Protein AF-A0A7I9ZF08-F1 (afdb_monomer_lite)

Structure (mmCIF, N/CA/C/O backbone):
data_AF-A0A7I9ZF08-F1
#
_entry.id   AF-A0A7I9ZF08-F1
#
loop_
_atom_site.group_PDB
_atom_site.id
_atom_site.type_symbol
_atom_site.label_atom_id
_atom_site.label_alt_id
_atom_site.label_comp_id
_atom_site.label_asym_id
_atom_site.label_entity_id
_atom_site.label_seq_id
_atom_site.pdbx_PDB_ins_code
_atom_site.Cartn_x
_atom_site.Cartn_y
_atom_site.Cartn_z
_atom_site.occupancy
_atom_site.B_iso_or_equiv
_atom_site.auth_seq_id
_atom_site.auth_comp_id
_atom_site.auth_asym_id
_atom_site.auth_atom_id
_atom_site.pdbx_PDB_model_num
ATOM 1 N N . MET A 1 1 ? 34.327 4.505 -65.569 1.00 57.38 1 MET A N 1
ATOM 2 C CA . MET A 1 1 ? 35.024 4.042 -64.346 1.00 57.38 1 MET A CA 1
ATOM 3 C C . MET A 1 1 ? 36.369 3.466 -64.747 1.00 57.38 1 MET A C 1
ATOM 5 O O . MET A 1 1 ? 36.453 2.882 -65.819 1.00 57.38 1 MET A O 1
ATOM 9 N N . THR A 1 2 ? 37.413 3.658 -63.944 1.00 91.12 2 THR A N 1
ATOM 10 C CA . THR A 1 2 ? 38.734 3.070 -64.218 1.00 91.12 2 THR A CA 1
ATOM 11 C C . THR A 1 2 ? 38.785 1.615 -63.729 1.00 91.12 2 THR A C 1
ATOM 13 O O . THR A 1 2 ? 38.016 1.259 -62.834 1.00 91.12 2 THR A O 1
ATOM 16 N N . PRO A 1 3 ? 39.697 0.772 -64.250 1.00 83.38 3 PRO A N 1
ATOM 17 C CA . PRO A 1 3 ? 39.890 -0.596 -63.758 1.00 83.38 3 PRO A CA 1
ATOM 18 C C . PRO A 1 3 ? 40.160 -0.668 -62.246 1.00 83.38 3 PRO A C 1
ATOM 20 O O . PRO A 1 3 ? 39.583 -1.499 -61.554 1.00 83.38 3 PRO A O 1
ATOM 23 N N . ALA A 1 4 ? 40.952 0.265 -61.707 1.00 80.50 4 ALA A N 1
ATOM 24 C CA . ALA A 1 4 ? 41.168 0.393 -60.264 1.00 80.50 4 ALA A CA 1
ATOM 25 C C . ALA A 1 4 ? 39.879 0.774 -59.507 1.00 80.50 4 ALA A C 1
ATOM 27 O O . ALA A 1 4 ? 39.632 0.280 -58.411 1.00 80.50 4 ALA A O 1
ATOM 28 N N . GLY A 1 5 ? 39.023 1.607 -60.108 1.00 83.25 5 GLY A N 1
ATOM 29 C CA . GLY A 1 5 ? 37.729 1.981 -59.537 1.00 83.25 5 GLY A CA 1
ATOM 30 C C . GLY A 1 5 ? 36.733 0.821 -59.444 1.00 83.25 5 GLY A C 1
ATOM 31 O O . GLY A 1 5 ? 35.916 0.812 -58.530 1.00 83.25 5 GLY A O 1
ATOM 32 N N . LEU A 1 6 ? 36.811 -0.172 -60.338 1.00 88.44 6 LEU A N 1
ATOM 33 C CA . LEU A 1 6 ? 35.977 -1.381 -60.267 1.00 88.44 6 LEU A CA 1
ATOM 34 C C . LEU A 1 6 ? 36.373 -2.279 -59.089 1.00 88.44 6 LEU A C 1
ATOM 36 O O . LEU A 1 6 ? 35.504 -2.796 -58.396 1.00 88.44 6 LEU A O 1
ATOM 40 N N . VAL A 1 7 ? 37.675 -2.413 -58.827 1.00 89.69 7 VAL A N 1
ATOM 41 C CA . VAL A 1 7 ? 38.193 -3.196 -57.694 1.00 89.69 7 VAL A CA 1
ATOM 42 C C . VAL A 1 7 ? 37.804 -2.557 -56.358 1.00 89.69 7 VAL A C 1
ATOM 44 O O . VAL A 1 7 ? 37.330 -3.242 -55.456 1.00 89.69 7 VAL A O 1
ATOM 47 N N . VAL A 1 8 ? 37.933 -1.231 -56.243 1.00 90.50 8 VAL A N 1
ATOM 48 C CA . VAL A 1 8 ? 37.517 -0.497 -55.035 1.00 90.50 8 VAL A CA 1
ATOM 49 C C . VAL A 1 8 ? 36.003 -0.574 -54.821 1.00 90.50 8 VAL A C 1
ATOM 51 O O . VAL A 1 8 ? 35.563 -0.711 -53.682 1.00 90.50 8 VAL A O 1
ATOM 54 N N . ALA A 1 9 ? 35.204 -0.519 -55.892 1.00 87.50 9 ALA A N 1
ATOM 55 C CA . ALA A 1 9 ? 33.753 -0.668 -55.797 1.00 87.50 9 ALA A CA 1
ATOM 56 C C . ALA A 1 9 ? 33.349 -2.061 -55.284 1.00 87.50 9 ALA A C 1
ATOM 58 O O . ALA A 1 9 ? 32.515 -2.145 -54.389 1.00 87.50 9 ALA A O 1
ATOM 59 N N . ASP A 1 10 ? 33.983 -3.133 -55.770 1.00 90.75 10 ASP A N 1
ATOM 60 C CA . ASP A 1 10 ? 33.739 -4.500 -55.283 1.00 90.75 10 ASP A CA 1
ATOM 61 C C . ASP A 1 10 ? 34.103 -4.653 -53.795 1.00 90.75 10 ASP A C 1
ATOM 63 O O . ASP A 1 10 ? 33.344 -5.223 -53.010 1.00 90.75 10 ASP A O 1
ATOM 67 N N . TRP A 1 11 ? 35.225 -4.070 -53.360 1.00 94.00 11 TRP A N 1
ATOM 68 C CA . TRP A 1 11 ? 35.586 -4.053 -51.938 1.00 94.00 11 TRP A CA 1
ATOM 69 C C . TRP A 1 11 ? 34.592 -3.267 -51.082 1.00 94.00 11 TRP A C 1
ATOM 71 O O . TRP A 1 11 ? 34.247 -3.712 -49.986 1.00 94.00 11 TRP A O 1
ATOM 81 N N . ALA A 1 12 ? 34.110 -2.125 -51.575 1.00 89.94 12 ALA A N 1
ATOM 82 C CA . ALA A 1 12 ? 33.107 -1.327 -50.879 1.00 89.94 12 ALA A CA 1
ATOM 83 C C . ALA A 1 12 ? 31.778 -2.086 -50.742 1.00 89.94 12 ALA A C 1
ATOM 85 O O . ALA A 1 12 ? 31.187 -2.068 -49.664 1.00 89.94 12 ALA A O 1
ATOM 86 N N . THR A 1 13 ? 31.341 -2.800 -51.784 1.00 91.69 13 THR A N 1
ATOM 87 C CA . THR A 1 13 ? 30.141 -3.648 -51.732 1.00 91.69 13 THR A CA 1
ATOM 88 C C . THR A 1 13 ? 30.279 -4.733 -50.669 1.00 91.69 13 THR A C 1
ATOM 90 O O . THR A 1 13 ? 29.436 -4.819 -49.783 1.00 91.69 13 THR A O 1
ATOM 93 N N . ARG A 1 14 ? 31.389 -5.481 -50.666 1.00 94.19 14 ARG A N 1
ATOM 94 C CA . ARG A 1 14 ? 31.622 -6.536 -49.663 1.00 94.19 14 ARG A CA 1
ATOM 95 C C . ARG A 1 14 ? 31.661 -5.993 -48.235 1.00 94.19 14 ARG A C 1
ATOM 97 O O . ARG A 1 14 ? 31.166 -6.638 -47.317 1.00 94.19 14 ARG A O 1
ATOM 104 N N . LEU A 1 15 ? 32.242 -4.810 -48.033 1.00 94.44 15 LEU A N 1
ATOM 105 C CA . LEU A 1 15 ? 32.258 -4.158 -46.723 1.00 94.44 15 LEU A CA 1
ATOM 106 C C . LEU A 1 15 ? 30.844 -3.774 -46.262 1.00 94.44 15 LEU A C 1
ATOM 108 O O . LEU A 1 15 ? 30.515 -3.947 -45.089 1.00 94.44 15 LEU A O 1
ATOM 112 N N . LEU A 1 16 ? 30.016 -3.261 -47.175 1.00 91.12 16 LEU A N 1
ATOM 113 C CA . LEU A 1 16 ? 28.628 -2.903 -46.884 1.00 91.12 16 LEU A CA 1
ATOM 114 C C . LEU A 1 16 ? 27.772 -4.136 -46.578 1.00 91.12 16 LEU A C 1
ATOM 116 O O . LEU A 1 16 ? 26.969 -4.077 -45.649 1.00 91.12 16 LEU A O 1
ATOM 120 N N . ASP A 1 17 ? 27.982 -5.247 -47.283 1.00 93.31 17 ASP A N 1
ATOM 121 C CA . ASP A 1 17 ? 27.279 -6.509 -47.019 1.00 93.31 17 ASP A CA 1
ATOM 122 C C . ASP A 1 17 ? 27.578 -7.022 -45.602 1.00 93.31 17 ASP A C 1
ATOM 124 O O . ASP A 1 17 ? 26.665 -7.335 -44.837 1.00 93.31 17 ASP A O 1
ATOM 128 N N . VAL A 1 18 ? 28.855 -7.011 -45.203 1.00 93.25 18 VAL A N 1
ATOM 129 C CA . VAL A 1 18 ? 29.270 -7.394 -43.843 1.00 93.25 18 VAL A CA 1
ATOM 130 C C . 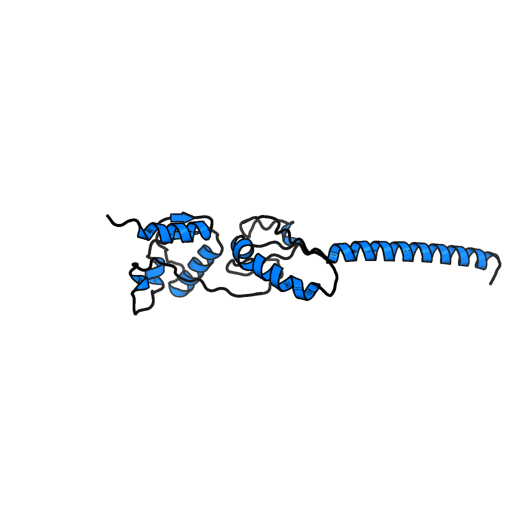VAL A 1 18 ? 28.682 -6.446 -42.791 1.00 93.25 18 VAL A C 1
ATOM 132 O O . VAL A 1 18 ? 28.238 -6.893 -41.732 1.00 93.25 18 VAL A O 1
ATOM 135 N N . ALA A 1 19 ? 28.638 -5.139 -43.063 1.00 86.94 19 ALA A N 1
ATOM 136 C CA . ALA A 1 19 ? 28.029 -4.173 -42.149 1.00 86.94 19 ALA A CA 1
ATOM 137 C C . ALA A 1 19 ? 26.523 -4.436 -41.955 1.00 86.94 19 ALA A C 1
ATOM 139 O O . ALA A 1 19 ? 26.039 -4.418 -40.822 1.00 86.94 19 ALA A O 1
ATOM 140 N N . GLN A 1 20 ? 25.799 -4.748 -43.034 1.00 87.00 20 GLN A N 1
ATOM 141 C CA . GLN A 1 20 ? 24.376 -5.092 -42.975 1.00 87.00 20 GLN A CA 1
ATOM 142 C C . GLN A 1 20 ? 24.120 -6.394 -42.207 1.00 87.00 20 GLN A C 1
ATOM 144 O O . GLN A 1 20 ? 23.158 -6.471 -41.439 1.00 87.00 20 GLN A O 1
ATOM 149 N N . GLU A 1 21 ? 24.980 -7.402 -42.368 1.00 91.12 21 GLU A N 1
ATOM 150 C CA . GLU A 1 21 ? 24.882 -8.661 -41.623 1.00 91.12 21 GLU A CA 1
ATOM 151 C C . GLU A 1 21 ? 25.071 -8.438 -40.113 1.00 91.12 21 GLU A C 1
ATOM 153 O O . GLU A 1 21 ? 24.291 -8.945 -39.299 1.00 91.12 21 GLU A O 1
ATOM 158 N N . ILE A 1 22 ? 26.047 -7.608 -39.729 1.00 88.25 22 ILE A N 1
ATOM 159 C CA . ILE A 1 22 ? 26.274 -7.225 -38.329 1.00 88.25 22 ILE A CA 1
ATOM 160 C C . ILE A 1 22 ? 25.068 -6.461 -37.771 1.00 88.25 22 ILE A C 1
ATOM 162 O O . ILE A 1 22 ? 24.602 -6.774 -36.672 1.00 88.25 22 ILE A O 1
ATOM 166 N N . ASP A 1 23 ? 24.526 -5.496 -38.515 1.00 81.75 23 ASP A N 1
ATOM 167 C CA . ASP A 1 23 ? 23.345 -4.735 -38.096 1.00 81.75 23 ASP A CA 1
ATOM 168 C C . ASP A 1 23 ? 22.113 -5.634 -37.924 1.00 81.75 23 ASP A C 1
ATOM 170 O O . ASP A 1 23 ? 21.367 -5.493 -36.946 1.00 81.75 23 ASP A O 1
ATOM 174 N N . ALA A 1 24 ? 21.918 -6.605 -38.820 1.00 79.38 24 ALA A N 1
ATOM 175 C CA . ALA A 1 24 ? 20.856 -7.599 -38.710 1.00 79.38 24 ALA A CA 1
ATOM 176 C C . ALA A 1 24 ? 21.045 -8.501 -37.477 1.00 79.38 24 ALA A C 1
ATOM 178 O O . ALA A 1 24 ? 20.094 -8.707 -36.712 1.00 79.38 24 ALA A O 1
ATOM 179 N N . GLY A 1 25 ? 22.270 -8.975 -37.229 1.00 77.56 25 GLY A N 1
ATOM 180 C CA . GLY A 1 25 ? 22.618 -9.769 -36.047 1.00 77.56 25 GLY A CA 1
ATOM 181 C C . GLY A 1 25 ? 22.388 -9.006 -34.738 1.00 77.56 25 GLY A C 1
ATOM 182 O O . GLY A 1 25 ? 21.723 -9.504 -33.823 1.00 77.56 25 GLY A O 1
ATOM 183 N N . LEU A 1 26 ? 22.839 -7.750 -34.668 1.00 81.44 26 LEU A N 1
ATOM 184 C CA . LEU A 1 26 ? 22.580 -6.855 -33.535 1.00 81.44 26 LEU A CA 1
ATOM 185 C C . LEU A 1 26 ? 21.084 -6.563 -33.371 1.00 81.44 26 LEU A C 1
ATOM 187 O O . LEU A 1 26 ? 20.585 -6.497 -32.244 1.00 81.44 26 LEU A O 1
ATOM 191 N N . GLY A 1 27 ? 20.352 -6.410 -34.474 1.00 69.44 27 GLY A N 1
ATOM 192 C CA . GLY A 1 27 ? 18.901 -6.249 -34.485 1.00 69.44 27 GLY A CA 1
ATOM 193 C C . GLY A 1 27 ? 18.169 -7.455 -33.892 1.00 69.44 27 GLY A C 1
ATOM 194 O O . GLY A 1 27 ? 17.243 -7.271 -33.096 1.00 69.44 27 GLY A O 1
ATOM 195 N N . SER A 1 28 ? 18.609 -8.673 -34.217 1.00 69.81 28 SER A N 1
ATOM 196 C CA . SER A 1 28 ? 18.061 -9.921 -33.671 1.00 69.81 28 S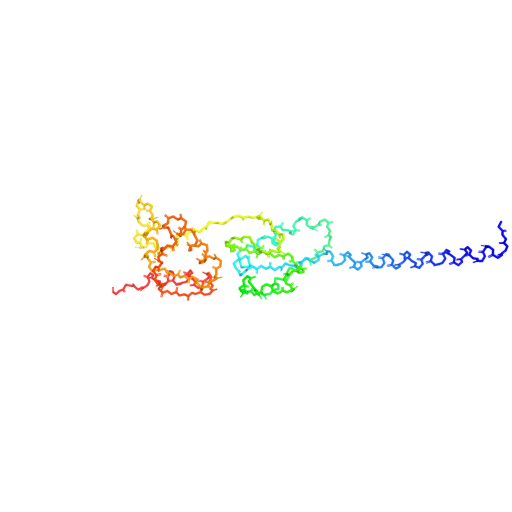ER A CA 1
ATOM 197 C C . SER A 1 28 ? 18.295 -10.035 -32.161 1.00 69.81 28 SER A C 1
ATOM 199 O O . SER A 1 28 ? 17.340 -10.201 -31.402 1.00 69.81 28 SER A O 1
ATOM 201 N N . LEU A 1 29 ? 19.531 -9.812 -31.698 1.00 69.56 29 LEU A N 1
ATOM 202 C CA . LEU A 1 29 ? 19.872 -9.829 -30.266 1.00 69.56 29 LEU A CA 1
ATOM 203 C C . LEU A 1 29 ? 19.097 -8.763 -29.468 1.00 69.56 29 LEU A C 1
ATOM 205 O O . LEU A 1 29 ? 18.689 -8.979 -28.324 1.00 69.56 29 LEU A O 1
ATOM 209 N N . ARG A 1 30 ? 18.842 -7.596 -30.077 1.00 65.56 30 ARG A N 1
ATOM 210 C CA . ARG A 1 30 ? 18.001 -6.544 -29.482 1.00 65.56 30 ARG A CA 1
ATOM 211 C C . ARG A 1 30 ? 16.525 -6.939 -29.409 1.00 65.56 30 ARG A C 1
ATOM 213 O O . ARG A 1 30 ? 15.864 -6.522 -28.459 1.00 65.56 30 ARG A O 1
ATOM 220 N N . LYS A 1 31 ? 15.989 -7.693 -30.379 1.00 59.47 31 LYS A N 1
ATOM 221 C CA . LYS A 1 31 ? 14.598 -8.192 -30.350 1.00 59.47 31 LYS A CA 1
ATOM 222 C C . LYS A 1 31 ? 14.392 -9.193 -29.213 1.00 59.47 31 LYS A C 1
ATOM 224 O O . LYS A 1 31 ? 13.463 -9.007 -28.433 1.00 59.47 31 LYS A O 1
ATOM 229 N N . GLU A 1 32 ? 15.317 -10.129 -29.036 1.00 57.38 32 GLU A N 1
ATOM 230 C CA . GLU A 1 32 ? 15.294 -11.117 -27.944 1.00 57.38 32 GLU A CA 1
ATOM 231 C C . GLU A 1 32 ? 15.371 -10.438 -26.555 1.00 57.38 32 GLU A C 1
ATOM 233 O O . GLU A 1 32 ? 14.676 -10.798 -25.604 1.00 57.38 32 GLU A O 1
ATOM 238 N N . GLY A 1 33 ? 16.119 -9.332 -26.444 1.00 54.00 33 GLY A N 1
ATOM 239 C CA . GLY A 1 33 ? 16.129 -8.486 -25.243 1.00 54.00 33 GLY A CA 1
ATOM 240 C C . GLY A 1 33 ? 14.825 -7.715 -24.969 1.00 54.00 33 GLY A C 1
ATOM 241 O O . GLY A 1 33 ? 14.563 -7.354 -23.818 1.00 54.00 33 GLY A O 1
ATOM 242 N N . ARG A 1 34 ? 13.992 -7.454 -25.988 1.00 53.56 34 ARG A N 1
ATOM 243 C CA . ARG A 1 34 ? 12.707 -6.728 -25.855 1.00 53.56 34 ARG A CA 1
ATOM 244 C C . ARG A 1 34 ? 11.559 -7.619 -25.380 1.00 53.56 34 ARG A C 1
ATOM 246 O O . ARG A 1 34 ? 10.535 -7.102 -24.923 1.00 53.56 34 ARG A O 1
ATOM 253 N N . GLU A 1 35 ? 11.727 -8.935 -25.432 1.00 57.12 35 GLU A N 1
ATOM 254 C CA . GLU A 1 35 ? 10.709 -9.884 -24.982 1.00 57.12 35 GLU A CA 1
ATOM 255 C C . GLU A 1 35 ? 10.617 -9.954 -23.455 1.00 57.12 35 GLU A C 1
ATOM 257 O O . GLU A 1 35 ? 9.515 -10.071 -22.907 1.00 57.12 35 GLU A O 1
ATOM 262 N N . ARG A 1 36 ? 11.733 -9.731 -22.747 1.00 62.84 36 ARG A N 1
ATOM 263 C CA . ARG A 1 36 ? 11.811 -9.839 -21.283 1.00 62.84 36 ARG A CA 1
ATOM 264 C C . ARG A 1 36 ? 11.981 -8.479 -20.610 1.00 62.84 36 ARG A C 1
ATOM 266 O O . ARG A 1 36 ? 13.078 -7.931 -20.518 1.00 62.84 36 ARG A O 1
ATOM 273 N N . ILE A 1 37 ? 10.892 -7.966 -20.042 1.00 69.44 37 ILE A N 1
ATOM 274 C CA . ILE A 1 37 ? 10.930 -6.791 -19.165 1.00 69.44 37 ILE A CA 1
ATOM 275 C C . ILE A 1 37 ? 11.188 -7.265 -17.735 1.00 69.44 37 ILE A C 1
ATOM 277 O O . ILE A 1 37 ? 10.438 -8.070 -17.191 1.00 69.44 37 ILE A O 1
ATOM 281 N N . ARG A 1 38 ? 12.249 -6.742 -17.117 1.00 72.25 38 ARG A N 1
ATOM 282 C CA . ARG A 1 38 ? 12.515 -6.919 -15.685 1.00 72.25 38 ARG A CA 1
ATOM 283 C C . ARG A 1 38 ? 12.039 -5.685 -14.941 1.00 72.25 38 ARG A C 1
ATOM 285 O O . ARG A 1 38 ? 12.534 -4.589 -15.207 1.00 72.25 38 ARG A O 1
ATOM 292 N N . VAL A 1 39 ? 11.123 -5.898 -14.010 1.00 77.44 39 VAL A N 1
ATOM 293 C CA . VAL A 1 39 ? 10.581 -4.870 -13.124 1.00 77.44 39 VAL A CA 1
ATOM 294 C C . VAL A 1 39 ? 10.977 -5.190 -11.693 1.00 77.44 39 VAL A C 1
ATOM 296 O O . VAL A 1 39 ? 11.218 -6.348 -11.352 1.00 77.44 39 VAL A O 1
ATOM 299 N N . SER A 1 40 ? 11.038 -4.168 -10.858 1.00 79.44 40 SER A N 1
ATOM 300 C CA . SER A 1 40 ? 11.174 -4.343 -9.416 1.00 79.44 40 SER A CA 1
ATOM 301 C C . SER A 1 40 ? 9.890 -3.872 -8.735 1.00 79.44 40 SER A C 1
ATOM 303 O O . SER A 1 40 ? 9.213 -2.981 -9.240 1.00 79.44 40 SER A O 1
ATOM 305 N N . ALA A 1 41 ? 9.509 -4.483 -7.620 1.00 78.19 41 ALA A N 1
ATOM 306 C CA . ALA A 1 41 ? 8.259 -4.159 -6.941 1.00 78.19 41 ALA A CA 1
ATOM 307 C C . ALA A 1 41 ? 8.422 -4.231 -5.419 1.00 78.19 41 ALA A C 1
ATOM 309 O O . ALA A 1 41 ? 9.236 -5.008 -4.911 1.00 78.19 41 ALA A O 1
ATOM 310 N N . SER A 1 42 ? 7.653 -3.417 -4.688 1.00 76.56 42 SER A N 1
ATOM 311 C CA . SER A 1 42 ? 7.489 -3.571 -3.239 1.00 76.56 42 SER A CA 1
ATOM 312 C C . SER A 1 42 ? 6.947 -4.972 -2.924 1.00 76.56 42 SER A C 1
ATOM 314 O O . SER A 1 42 ? 6.433 -5.673 -3.800 1.00 76.56 42 SER A O 1
ATOM 316 N N . GLN A 1 43 ? 7.046 -5.399 -1.665 1.00 75.38 43 GLN A N 1
ATOM 317 C CA . GLN A 1 43 ? 6.509 -6.696 -1.258 1.00 75.38 43 GLN A CA 1
ATOM 318 C C . GLN A 1 43 ? 5.000 -6.795 -1.525 1.00 75.38 43 GLN A C 1
ATOM 320 O O . GLN A 1 43 ? 4.556 -7.777 -2.110 1.00 75.38 43 GLN A O 1
ATOM 325 N N . THR A 1 44 ? 4.222 -5.774 -1.158 1.00 78.19 44 THR A N 1
ATOM 326 C CA . THR A 1 44 ? 2.767 -5.796 -1.345 1.00 78.19 44 THR A CA 1
ATOM 327 C C . THR A 1 44 ? 2.396 -5.809 -2.829 1.00 78.19 44 THR A C 1
ATOM 329 O O . THR A 1 44 ? 1.643 -6.695 -3.229 1.00 78.19 44 THR A O 1
ATOM 332 N N . VAL A 1 45 ? 3.007 -4.964 -3.674 1.00 81.88 45 VAL A N 1
ATOM 333 C CA . VAL A 1 45 ? 2.800 -5.035 -5.135 1.00 81.88 45 VAL A CA 1
ATOM 334 C C . VAL A 1 45 ? 3.175 -6.418 -5.674 1.00 81.88 45 VAL A C 1
ATOM 336 O O . VAL A 1 45 ? 2.427 -6.990 -6.467 1.00 81.88 45 VAL A O 1
ATOM 339 N N . SER A 1 46 ? 4.316 -6.972 -5.251 1.00 81.94 46 SER A N 1
ATOM 340 C CA . SER A 1 46 ? 4.797 -8.278 -5.725 1.00 81.94 46 SER A CA 1
ATOM 341 C C . SER A 1 46 ? 3.835 -9.411 -5.374 1.00 81.94 46 SER A C 1
ATOM 343 O O . SER A 1 46 ? 3.611 -10.297 -6.194 1.00 81.94 46 SER A O 1
ATOM 345 N N . GLU A 1 47 ? 3.275 -9.388 -4.166 1.00 81.00 47 GLU A N 1
ATOM 346 C CA . GLU A 1 47 ? 2.399 -10.446 -3.663 1.00 81.00 47 GLU A CA 1
ATOM 347 C C . GLU A 1 47 ? 0.943 -10.286 -4.122 1.00 81.00 47 GLU A C 1
ATOM 349 O O . GLU A 1 47 ? 0.275 -11.292 -4.351 1.00 81.00 47 GLU A O 1
ATOM 354 N N . GLN A 1 48 ? 0.436 -9.054 -4.238 1.00 81.56 48 GLN A N 1
ATOM 355 C CA . GLN A 1 48 ? -0.998 -8.794 -4.429 1.00 81.56 48 GLN A CA 1
ATOM 356 C C . GLN A 1 48 ? -1.363 -8.345 -5.851 1.00 81.56 48 GLN A C 1
ATOM 358 O O . GLN A 1 48 ? -2.429 -8.705 -6.339 1.00 81.56 48 GLN A O 1
ATOM 363 N N . LEU A 1 49 ? -0.501 -7.587 -6.539 1.00 85.00 49 LEU A N 1
ATOM 364 C CA . LEU A 1 49 ? -0.853 -6.950 -7.820 1.00 85.00 49 LEU A CA 1
ATOM 365 C C . LEU A 1 49 ? -0.134 -7.580 -9.014 1.00 85.00 49 LEU A C 1
ATOM 367 O O . LEU A 1 49 ? -0.746 -7.836 -10.054 1.00 85.00 49 LEU A O 1
ATOM 371 N N . MET A 1 50 ? 1.155 -7.887 -8.856 1.00 85.56 50 MET A N 1
ATOM 372 C CA . MET A 1 50 ? 2.004 -8.409 -9.927 1.00 85.56 50 MET A CA 1
ATOM 373 C C . MET A 1 50 ? 1.436 -9.676 -10.586 1.00 85.56 50 MET A C 1
ATOM 375 O O . MET A 1 50 ? 1.433 -9.726 -11.817 1.00 85.56 50 MET A O 1
ATOM 379 N N . PRO A 1 51 ? 0.899 -10.677 -9.852 1.00 84.19 51 PRO A N 1
ATOM 380 C CA . PRO A 1 51 ? 0.316 -11.858 -10.487 1.00 84.19 51 PRO A CA 1
ATOM 381 C C . PRO A 1 51 ? -0.820 -11.500 -11.453 1.00 84.19 51 PRO A C 1
ATOM 383 O O . PRO A 1 51 ? -0.844 -11.981 -12.586 1.00 84.19 51 PRO A O 1
ATOM 386 N N . HIS A 1 52 ? -1.720 -10.602 -11.043 1.00 84.19 52 HIS A N 1
ATOM 387 C CA . HIS A 1 52 ? -2.834 -10.154 -11.873 1.00 84.19 52 HIS A CA 1
ATOM 388 C C . HIS A 1 52 ? -2.351 -9.349 -13.083 1.00 84.19 52 HIS A C 1
ATOM 390 O O . HIS A 1 52 ? -2.761 -9.636 -14.207 1.00 84.19 52 HIS A O 1
ATOM 396 N N . TRP A 1 53 ? -1.430 -8.402 -12.893 1.00 85.75 53 TRP A N 1
ATOM 397 C CA . TRP A 1 53 ? -0.874 -7.610 -13.995 1.00 85.75 53 TRP A CA 1
ATOM 398 C C . TRP A 1 53 ? -0.139 -8.472 -15.023 1.00 85.75 53 TRP A C 1
ATOM 400 O O . TRP A 1 53 ? -0.334 -8.293 -16.227 1.00 85.75 53 TRP A O 1
ATOM 410 N N . LEU A 1 54 ? 0.658 -9.446 -14.574 1.00 80.62 54 LEU A N 1
ATOM 411 C CA . LEU A 1 54 ? 1.372 -10.366 -15.461 1.00 80.62 54 LEU A CA 1
ATOM 412 C C . LEU A 1 54 ? 0.406 -11.235 -16.274 1.00 80.62 54 LEU A C 1
ATOM 414 O O . LEU A 1 54 ? 0.653 -11.474 -17.457 1.00 80.62 54 LEU A O 1
ATOM 418 N N . LEU A 1 55 ? -0.701 -11.684 -15.675 1.00 78.56 55 LEU A N 1
ATOM 419 C CA . LEU A 1 55 ? -1.740 -12.433 -16.384 1.00 78.56 55 LEU A CA 1
ATOM 420 C C . LEU A 1 55 ? -2.473 -11.559 -17.409 1.00 78.56 55 LEU A C 1
ATOM 422 O O . LEU A 1 55 ? -2.634 -11.987 -18.553 1.00 78.56 55 LEU A O 1
ATOM 426 N N . SER A 1 56 ? -2.840 -10.330 -17.044 1.00 79.44 56 SER A N 1
ATOM 427 C CA . SER A 1 56 ? -3.516 -9.376 -17.935 1.00 79.44 56 SER A CA 1
ATOM 428 C C . SER A 1 56 ? -2.640 -8.901 -19.098 1.00 79.44 56 SER A C 1
ATOM 430 O O . SER A 1 56 ? -3.157 -8.561 -20.157 1.00 79.44 56 SER A O 1
ATOM 432 N N . CYS A 1 57 ? -1.312 -8.928 -18.953 1.00 70.94 57 CYS A N 1
ATOM 433 C CA . CYS A 1 57 ? -0.379 -8.588 -20.032 1.00 70.94 57 CYS A CA 1
ATOM 434 C C . CYS A 1 57 ? -0.173 -9.719 -21.059 1.00 70.94 57 CYS A C 1
ATOM 436 O O . CYS A 1 57 ? 0.346 -9.467 -22.150 1.00 70.94 57 CYS A O 1
ATOM 438 N N . ARG A 1 58 ? -0.555 -10.970 -20.752 1.00 64.38 58 ARG A N 1
ATOM 439 C CA . ARG A 1 58 ? -0.351 -12.119 -21.660 1.00 64.38 58 ARG A CA 1
ATOM 440 C C . ARG A 1 58 ? -1.145 -12.027 -22.975 1.00 64.38 58 ARG A C 1
ATOM 442 O O . ARG A 1 58 ? -0.548 -12.309 -24.012 1.00 64.38 58 ARG A O 1
ATOM 449 N N . PRO A 1 59 ? -2.438 -11.647 -23.001 1.00 54.56 59 PRO A N 1
ATOM 450 C CA . PRO A 1 59 ? -3.218 -11.564 -24.238 1.00 54.56 59 PRO A CA 1
ATOM 451 C C . PRO A 1 59 ? -2.694 -10.501 -25.211 1.00 54.56 59 PRO A C 1
ATOM 453 O O . PRO A 1 59 ? -2.586 -10.784 -26.399 1.00 54.56 59 PRO A O 1
ATOM 456 N N . MET A 1 60 ? -2.279 -9.329 -24.710 1.00 54.09 60 MET A N 1
ATOM 457 C CA . MET A 1 60 ? -1.711 -8.233 -25.519 1.00 54.09 60 MET A CA 1
ATOM 458 C C . MET A 1 60 ? -0.413 -8.611 -26.242 1.00 54.09 60 MET A C 1
ATOM 460 O O . MET A 1 60 ? -0.042 -7.969 -27.220 1.00 54.09 60 MET A O 1
ATOM 464 N N . ARG A 1 61 ? 0.282 -9.650 -25.771 1.00 52.50 61 ARG A N 1
ATOM 465 C CA . ARG A 1 61 ? 1.550 -10.113 -26.339 1.00 52.50 61 ARG A CA 1
ATOM 466 C C . ARG A 1 61 ? 1.415 -11.345 -27.228 1.00 52.50 61 ARG A C 1
ATOM 468 O O . ARG A 1 61 ? 2.363 -11.661 -27.921 1.00 52.50 61 ARG A O 1
ATOM 475 N N . ARG A 1 62 ? 0.251 -12.004 -27.309 1.00 47.81 62 ARG A N 1
ATOM 476 C CA . ARG A 1 62 ? 0.067 -13.194 -28.171 1.00 47.81 62 ARG A CA 1
ATOM 477 C C . ARG A 1 62 ? 0.125 -12.914 -29.684 1.00 47.81 62 ARG A C 1
ATOM 479 O O . ARG A 1 62 ? 0.164 -13.868 -30.448 1.00 47.81 62 ARG A O 1
ATOM 486 N N . GLY A 1 63 ? 0.179 -11.650 -30.114 1.00 47.34 63 GLY A N 1
ATOM 487 C CA . GLY A 1 63 ? 0.517 -11.271 -31.496 1.00 47.34 63 GLY A CA 1
ATOM 488 C C . GLY A 1 63 ? 2.025 -11.241 -31.799 1.00 47.34 63 GLY A C 1
ATOM 489 O O . GLY A 1 63 ? 2.410 -11.182 -32.961 1.00 47.34 63 GLY A O 1
ATOM 490 N N . ALA A 1 64 ? 2.878 -11.303 -30.774 1.00 47.22 64 ALA A N 1
ATOM 491 C CA . ALA A 1 64 ? 4.331 -11.394 -30.878 1.00 47.22 64 ALA A CA 1
ATOM 492 C C . ALA A 1 64 ? 4.743 -12.654 -30.114 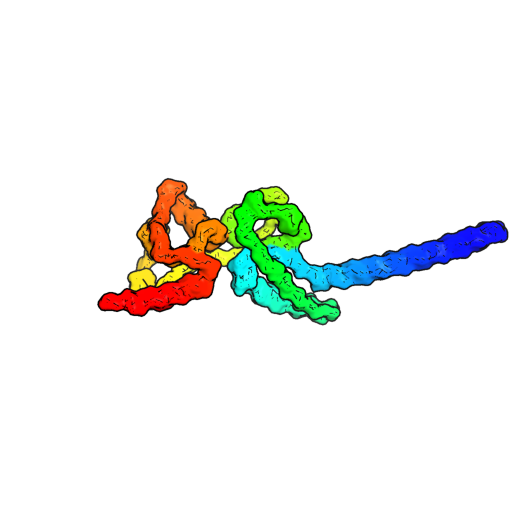1.00 47.22 64 ALA A C 1
ATOM 494 O O . ALA A 1 64 ? 4.767 -12.655 -28.888 1.00 47.22 64 ALA A O 1
ATOM 495 N N . GLY A 1 65 ? 4.901 -13.767 -30.829 1.00 43.84 65 GLY A N 1
ATOM 496 C CA . GLY A 1 65 ? 4.998 -15.093 -30.232 1.00 43.84 65 GLY A CA 1
ATOM 497 C C . GLY A 1 65 ? 6.162 -15.225 -29.262 1.00 43.84 65 GLY A C 1
ATOM 498 O O . GLY A 1 65 ? 7.240 -15.585 -29.698 1.00 43.84 65 GLY A O 1
ATOM 499 N N . ASP A 1 66 ? 5.937 -14.995 -27.965 1.00 43.22 66 ASP A N 1
ATOM 500 C CA . ASP A 1 66 ? 6.936 -15.357 -26.973 1.00 43.22 66 ASP A CA 1
ATOM 501 C C . ASP A 1 66 ? 6.410 -15.584 -25.543 1.00 43.22 66 ASP A C 1
ATOM 503 O O . ASP A 1 66 ? 5.469 -14.942 -25.052 1.00 43.22 66 ASP A O 1
ATOM 507 N N . ARG A 1 67 ? 7.015 -16.572 -24.874 1.00 42.41 67 ARG A N 1
ATOM 508 C CA . ARG A 1 67 ? 6.652 -17.068 -23.537 1.00 42.41 67 ARG A CA 1
ATOM 509 C C . ARG A 1 67 ? 7.350 -16.232 -22.464 1.00 42.41 67 ARG A C 1
ATOM 511 O O . ARG A 1 67 ? 8.454 -16.542 -22.032 1.00 42.41 67 ARG A O 1
ATOM 518 N N . ALA A 1 68 ? 6.667 -15.220 -21.936 1.00 44.97 68 ALA A N 1
ATOM 519 C CA . ALA A 1 68 ? 7.192 -14.462 -20.802 1.00 44.97 68 ALA A CA 1
ATOM 520 C C . ALA A 1 68 ? 7.158 -15.277 -19.489 1.00 44.97 68 ALA A C 1
ATOM 522 O O . ALA A 1 68 ? 6.112 -15.424 -18.846 1.00 44.97 68 ALA A O 1
ATOM 523 N N . ALA A 1 69 ? 8.330 -15.748 -19.058 1.00 41.34 69 ALA A N 1
ATOM 524 C CA . ALA A 1 69 ? 8.633 -15.981 -17.650 1.00 41.34 69 ALA A CA 1
ATOM 525 C C . ALA A 1 69 ? 8.943 -14.619 -17.006 1.00 41.34 69 ALA A C 1
ATOM 527 O O . ALA A 1 69 ? 10.045 -14.083 -17.148 1.00 41.34 69 ALA A O 1
ATOM 528 N N . GLY A 1 70 ? 7.941 -14.022 -16.358 1.00 40.84 70 GLY A N 1
ATOM 529 C CA . GLY A 1 70 ? 8.176 -12.927 -15.425 1.00 40.84 70 GLY A CA 1
ATOM 530 C C . GLY A 1 70 ? 8.883 -13.505 -14.208 1.00 40.84 70 GLY A C 1
ATOM 531 O O . GLY A 1 70 ? 8.278 -14.278 -13.475 1.00 40.84 70 GLY A O 1
ATOM 532 N N . ASP A 1 71 ? 10.158 -13.177 -14.039 1.00 40.62 71 ASP A N 1
ATOM 533 C CA . ASP A 1 71 ? 10.899 -13.445 -12.811 1.00 40.62 71 ASP A CA 1
ATOM 534 C C . ASP A 1 71 ? 10.821 -12.170 -11.961 1.00 40.62 71 ASP A C 1
ATOM 536 O O . ASP A 1 71 ? 11.520 -11.195 -12.275 1.00 40.62 71 ASP A O 1
ATOM 540 N N . PRO A 1 72 ? 9.898 -12.084 -10.982 1.00 49.34 72 PRO A N 1
ATOM 541 C CA . PRO A 1 72 ? 9.920 -11.000 -10.018 1.00 49.34 72 PRO A CA 1
ATOM 542 C C . PRO A 1 72 ? 11.187 -11.178 -9.179 1.00 49.34 72 PRO A C 1
ATOM 544 O O . PRO A 1 72 ? 11.189 -11.910 -8.192 1.00 49.34 72 PRO A O 1
ATOM 547 N N . ASP A 1 73 ? 12.278 -10.534 -9.603 1.00 40.47 73 ASP A N 1
ATOM 548 C CA . ASP A 1 73 ? 13.547 -10.531 -8.876 1.00 40.47 73 ASP A CA 1
ATOM 549 C C . ASP A 1 73 ? 13.248 -10.098 -7.428 1.00 40.47 73 ASP A C 1
ATOM 551 O O . ASP A 1 73 ? 12.766 -8.988 -7.168 1.00 40.47 73 ASP A O 1
ATOM 555 N N . ARG A 1 74 ? 13.422 -11.045 -6.501 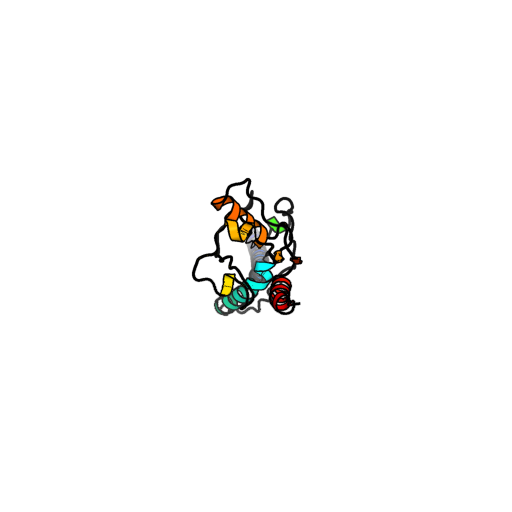1.00 40.41 74 ARG A N 1
ATOM 556 C CA . ARG A 1 74 ? 13.004 -10.948 -5.101 1.00 40.41 74 ARG A CA 1
ATOM 557 C C . ARG A 1 74 ? 13.688 -9.766 -4.411 1.00 40.41 74 ARG A C 1
ATOM 559 O O . ARG A 1 74 ? 14.907 -9.733 -4.303 1.00 40.41 74 ARG A O 1
ATOM 566 N N . HIS A 1 75 ? 12.852 -8.914 -3.818 1.00 44.69 75 HIS A N 1
ATOM 567 C CA . HIS A 1 75 ? 13.089 -8.047 -2.658 1.00 44.69 75 HIS A CA 1
ATOM 568 C C . HIS A 1 75 ? 14.280 -7.076 -2.666 1.00 44.69 75 HIS A C 1
ATOM 570 O O . HIS A 1 75 ? 15.447 -7.447 -2.727 1.00 44.69 75 HIS A O 1
ATOM 576 N N . GLN A 1 76 ? 13.972 -5.831 -2.294 1.00 38.44 76 GLN A N 1
ATOM 577 C CA . GLN A 1 76 ? 14.605 -5.213 -1.128 1.00 38.44 76 GLN A CA 1
ATOM 578 C C . GLN A 1 76 ? 13.720 -4.065 -0.629 1.00 38.44 76 GLN A C 1
ATOM 580 O O . GLN A 1 76 ? 13.614 -3.032 -1.285 1.00 38.44 76 GLN A O 1
ATOM 585 N N . GLN A 1 77 ? 13.113 -4.242 0.550 1.00 41.72 77 GLN A N 1
ATOM 586 C CA . GLN A 1 77 ? 12.713 -3.125 1.407 1.00 41.72 77 GLN A CA 1
ATOM 587 C C . GLN A 1 77 ? 14.004 -2.420 1.840 1.00 41.72 77 GLN A C 1
ATOM 589 O O . GLN A 1 77 ? 14.561 -2.675 2.904 1.00 41.72 77 GLN A O 1
ATOM 594 N N . ARG A 1 78 ? 14.578 -1.618 0.947 1.00 42.78 78 ARG A N 1
ATOM 595 C CA . ARG A 1 78 ? 15.606 -0.663 1.335 1.00 42.78 78 ARG A CA 1
ATOM 596 C C . ARG A 1 78 ? 14.866 0.612 1.725 1.00 42.78 78 ARG A C 1
ATOM 598 O O . ARG A 1 78 ? 13.963 1.013 0.987 1.00 42.78 78 ARG A O 1
ATOM 605 N N . PRO A 1 79 ? 15.251 1.251 2.840 1.00 43.19 79 PRO A N 1
ATOM 606 C CA . PRO A 1 79 ? 14.917 2.647 3.078 1.00 43.19 79 PRO A CA 1
ATOM 607 C C . PRO A 1 79 ? 15.122 3.443 1.780 1.00 43.19 79 PRO A C 1
ATOM 609 O O . PRO A 1 79 ? 16.047 3.151 1.017 1.00 43.19 79 PRO A O 1
ATOM 612 N N . ARG A 1 80 ? 14.219 4.376 1.474 1.00 48.91 80 ARG A N 1
ATOM 613 C CA . ARG A 1 80 ? 14.178 5.169 0.225 1.00 48.91 80 ARG A CA 1
ATOM 614 C C . ARG A 1 80 ? 15.526 5.820 -0.127 1.00 48.91 80 ARG A C 1
ATOM 616 O O . ARG A 1 80 ? 15.863 5.985 -1.293 1.00 48.91 80 ARG A O 1
ATOM 623 N N . ASP A 1 81 ? 16.304 6.129 0.895 1.00 44.12 81 ASP A N 1
ATOM 624 C CA . ASP A 1 81 ? 17.672 6.652 0.936 1.00 44.12 81 ASP A CA 1
ATOM 625 C C . ASP A 1 81 ? 18.764 5.636 0.533 1.00 44.12 81 ASP A C 1
ATOM 627 O O . ASP A 1 81 ? 19.894 6.014 0.235 1.00 44.12 81 ASP A O 1
ATOM 631 N N . ARG A 1 82 ? 18.428 4.346 0.448 1.00 43.97 82 ARG A N 1
ATOM 632 C CA . ARG A 1 82 ? 19.287 3.240 -0.008 1.00 43.97 82 ARG A CA 1
ATOM 633 C C . ARG A 1 82 ? 18.751 2.550 -1.266 1.00 43.97 82 ARG A C 1
ATOM 635 O O . ARG A 1 82 ? 19.118 1.400 -1.535 1.00 43.97 82 ARG A O 1
ATOM 642 N N . LEU A 1 83 ? 17.925 3.233 -2.061 1.00 52.28 83 LEU A N 1
ATOM 643 C CA . LEU A 1 83 ? 17.673 2.867 -3.459 1.00 52.28 83 LEU A CA 1
ATOM 644 C C . LEU A 1 83 ? 18.987 3.031 -4.245 1.00 52.28 83 LEU A C 1
ATOM 646 O O . LEU A 1 83 ? 19.248 4.051 -4.871 1.00 52.28 83 LEU A O 1
ATOM 650 N N . GLY A 1 84 ? 19.877 2.044 -4.133 1.00 49.72 84 GLY A N 1
ATOM 651 C CA . GLY A 1 84 ? 21.192 2.076 -4.766 1.00 49.72 84 GLY A CA 1
ATOM 652 C C . GLY A 1 84 ? 21.113 2.077 -6.296 1.00 49.72 84 GLY A C 1
ATOM 653 O O . GLY A 1 84 ? 20.078 1.771 -6.891 1.00 49.72 84 GLY A O 1
ATOM 654 N N . ALA A 1 85 ? 22.254 2.327 -6.942 1.00 51.41 85 ALA A N 1
ATOM 655 C CA . ALA A 1 85 ? 22.417 2.469 -8.396 1.00 51.41 85 ALA A CA 1
ATOM 656 C C . ALA A 1 85 ? 21.838 1.329 -9.269 1.00 51.41 85 ALA A C 1
ATOM 658 O O . ALA A 1 85 ? 21.693 1.489 -10.480 1.00 51.41 85 ALA A O 1
ATOM 659 N N . ARG A 1 86 ? 21.499 0.173 -8.682 1.00 48.22 86 ARG A N 1
ATOM 660 C CA . ARG A 1 86 ? 20.869 -0.964 -9.372 1.00 48.22 86 ARG A CA 1
ATOM 661 C C . ARG A 1 86 ? 19.364 -0.763 -9.619 1.00 48.22 86 ARG A C 1
ATOM 663 O O . ARG A 1 86 ? 18.889 -1.221 -10.655 1.00 48.22 86 ARG A O 1
ATOM 670 N N . TRP A 1 87 ? 18.641 -0.053 -8.741 1.00 48.91 87 TRP A N 1
ATOM 671 C CA . TRP A 1 87 ? 17.228 0.312 -8.963 1.00 48.91 87 TRP A CA 1
ATOM 672 C C . TRP A 1 87 ? 17.080 1.371 -10.061 1.00 48.91 87 TRP A C 1
ATOM 674 O O . TRP A 1 87 ? 16.164 1.287 -10.866 1.00 48.91 87 TRP A O 1
ATOM 684 N N . LEU A 1 88 ? 18.043 2.292 -10.184 1.00 53.66 88 LEU A N 1
ATOM 685 C CA . LEU A 1 88 ? 18.053 3.350 -11.209 1.00 53.66 88 LEU A CA 1
ATOM 686 C C . LEU A 1 88 ? 18.120 2.829 -12.658 1.00 53.66 88 LEU A C 1
ATOM 688 O O . LEU A 1 88 ? 17.990 3.602 -13.601 1.00 53.66 88 LEU A O 1
ATOM 692 N N . ARG A 1 89 ? 18.357 1.527 -12.858 1.00 59.09 89 ARG A N 1
ATOM 693 C CA . ARG A 1 89 ? 18.476 0.912 -14.188 1.00 59.09 89 ARG A CA 1
ATOM 694 C C . ARG A 1 89 ? 17.201 0.198 -14.648 1.00 59.09 89 ARG A C 1
ATOM 696 O O . ARG A 1 89 ? 17.219 -0.380 -15.735 1.00 59.09 89 ARG A O 1
ATOM 703 N N . ARG A 1 90 ? 16.131 0.163 -13.839 1.00 69.81 90 ARG A N 1
ATOM 704 C CA . ARG A 1 90 ? 14.882 -0.561 -14.151 1.00 69.81 90 ARG A CA 1
ATOM 705 C C . ARG A 1 90 ? 13.644 0.179 -13.635 1.00 69.81 90 ARG A C 1
ATOM 707 O O . ARG A 1 90 ? 13.735 0.849 -12.612 1.00 69.81 90 ARG A O 1
ATOM 714 N N . PRO A 1 91 ? 12.483 0.027 -14.294 1.00 75.50 91 PRO A N 1
ATOM 715 C CA . PRO A 1 91 ? 11.221 0.501 -13.739 1.00 75.50 91 PRO A CA 1
ATOM 716 C C . PRO A 1 91 ? 10.877 -0.255 -12.447 1.00 75.50 91 PRO A C 1
ATOM 718 O O . PRO A 1 91 ? 11.091 -1.469 -12.339 1.00 75.50 91 PRO A O 1
ATOM 721 N N . GLY A 1 92 ? 10.349 0.486 -11.474 1.00 80.75 92 GLY A N 1
ATOM 722 C CA . GLY A 1 92 ? 10.001 -0.003 -10.147 1.00 80.75 92 GLY A CA 1
ATOM 723 C C . GLY A 1 92 ? 8.580 0.386 -9.744 1.00 80.75 92 GLY A C 1
ATOM 724 O O . GLY A 1 92 ? 8.150 1.495 -10.046 1.00 80.75 92 GLY A O 1
ATOM 725 N N . PHE A 1 93 ? 7.878 -0.499 -9.038 1.00 82.81 93 PHE A N 1
ATOM 726 C CA . PHE A 1 93 ? 6.548 -0.250 -8.477 1.00 82.81 93 PHE A CA 1
ATOM 727 C C . PHE A 1 93 ? 6.614 -0.180 -6.951 1.00 82.81 93 PHE A C 1
ATOM 729 O O . PHE A 1 93 ? 7.144 -1.084 -6.302 1.00 82.81 93 PHE A O 1
ATOM 736 N N . VAL A 1 94 ? 6.078 0.891 -6.375 1.00 81.31 94 VAL A N 1
ATOM 737 C CA . VAL A 1 94 ? 6.065 1.145 -4.929 1.00 81.31 94 VAL A CA 1
ATOM 738 C C . VAL A 1 94 ? 4.729 1.771 -4.530 1.00 81.31 94 VAL A C 1
ATOM 740 O O . VAL A 1 94 ? 4.131 2.473 -5.336 1.00 81.31 94 VAL A O 1
ATOM 743 N N . GLU A 1 95 ? 4.288 1.546 -3.291 1.00 78.81 95 GLU A N 1
ATOM 744 C CA . GLU A 1 95 ? 3.029 2.098 -2.745 1.00 78.81 95 GLU A CA 1
ATOM 745 C C . GLU A 1 95 ? 3.269 3.120 -1.620 1.00 78.81 95 GLU A C 1
ATOM 747 O O . GLU A 1 95 ? 2.329 3.595 -0.991 1.00 78.81 95 GLU A O 1
ATOM 752 N N . ASN A 1 96 ? 4.534 3.431 -1.313 1.00 71.44 96 ASN A N 1
ATOM 753 C CA . ASN A 1 96 ? 4.872 4.300 -0.188 1.00 71.44 96 ASN A CA 1
ATOM 754 C C . ASN A 1 96 ? 4.381 5.737 -0.426 1.00 71.44 96 ASN A C 1
ATOM 756 O O . ASN A 1 96 ? 4.476 6.235 -1.553 1.00 71.44 96 ASN A O 1
ATOM 760 N N . PRO A 1 97 ? 3.965 6.448 0.635 1.00 64.44 97 PRO A N 1
ATOM 761 C CA . PRO A 1 97 ? 3.549 7.832 0.512 1.00 64.44 97 PRO A CA 1
ATOM 762 C C . PRO A 1 97 ? 4.716 8.727 0.055 1.00 64.44 97 PRO A C 1
ATOM 764 O O . PRO A 1 97 ? 5.816 8.740 0.621 1.00 64.44 97 PRO A O 1
ATOM 767 N N . GLY A 1 98 ? 4.448 9.508 -0.992 1.00 69.31 98 GLY A N 1
ATOM 768 C CA . GLY A 1 98 ? 5.334 10.537 -1.529 1.00 69.31 98 GLY A CA 1
ATOM 769 C C . GLY A 1 98 ? 6.254 10.094 -2.673 1.00 69.31 98 GLY A C 1
ATOM 770 O O . GLY A 1 98 ? 6.733 8.967 -2.752 1.00 69.31 98 GLY A O 1
ATOM 771 N N . THR A 1 99 ? 6.574 11.050 -3.542 1.00 67.62 99 THR A N 1
ATOM 772 C CA . THR A 1 99 ? 7.297 10.823 -4.800 1.00 67.62 99 THR A CA 1
ATOM 773 C C . THR A 1 99 ? 8.794 10.564 -4.609 1.00 67.62 99 THR A C 1
ATOM 775 O O . THR A 1 99 ? 9.473 11.439 -4.063 1.00 67.62 99 THR A O 1
ATOM 778 N N . PRO A 1 100 ? 9.365 9.434 -5.074 1.00 70.56 100 PRO A N 1
ATOM 779 C CA . PRO A 1 100 ? 10.806 9.183 -5.005 1.00 70.56 100 PRO A CA 1
ATOM 780 C C . PRO A 1 100 ? 11.621 10.370 -5.548 1.00 70.56 100 PRO A C 1
ATOM 782 O O . PRO A 1 100 ? 11.380 10.849 -6.651 1.00 70.56 100 PRO A O 1
ATOM 785 N N . LYS A 1 101 ? 12.574 10.885 -4.759 1.00 73.50 101 LYS A N 1
ATOM 786 C CA . LYS A 1 101 ? 13.396 12.032 -5.179 1.00 73.50 101 LYS A CA 1
ATOM 787 C C . LYS A 1 101 ? 14.430 11.563 -6.206 1.00 73.50 101 LYS A C 1
ATOM 789 O O . LYS A 1 101 ? 15.032 10.511 -6.018 1.00 73.50 101 LYS A O 1
ATOM 794 N N . GLY A 1 102 ? 14.655 12.353 -7.256 1.00 77.44 102 GLY A N 1
ATOM 795 C CA . GLY A 1 102 ? 15.654 12.047 -8.289 1.00 77.44 102 GLY A CA 1
ATOM 796 C C . GLY A 1 102 ? 15.238 10.965 -9.293 1.00 77.44 102 GLY A C 1
ATOM 797 O O . GLY A 1 102 ? 16.087 10.469 -10.028 1.00 77.44 102 GLY A O 1
ATOM 798 N N . LEU A 1 103 ? 13.953 10.599 -9.336 1.00 77.62 103 LEU A N 1
ATOM 799 C CA . LEU A 1 103 ? 13.392 9.616 -10.262 1.00 77.62 103 LEU A CA 1
ATOM 800 C C . LEU A 1 103 ? 12.141 10.174 -10.945 1.00 77.62 103 LEU A C 1
ATOM 802 O O . LEU A 1 103 ? 11.347 10.870 -10.318 1.00 77.62 103 LEU A O 1
ATOM 806 N N . GLY A 1 104 ? 11.950 9.833 -12.222 1.00 81.31 104 GLY A N 1
ATOM 807 C CA . GLY A 1 104 ? 10.664 10.023 -12.889 1.00 81.31 104 GLY A CA 1
ATOM 808 C C . GLY A 1 104 ? 9.631 9.053 -12.315 1.00 81.31 104 GLY A C 1
ATOM 809 O O . GLY A 1 104 ? 9.925 7.870 -12.141 1.00 81.31 104 GLY A O 1
ATOM 810 N N . SER A 1 105 ? 8.433 9.544 -12.015 1.00 84.12 105 SER A N 1
ATOM 811 C CA . SER A 1 105 ? 7.356 8.751 -11.418 1.00 84.12 105 SER A CA 1
ATOM 812 C C . SER A 1 105 ? 6.006 9.112 -12.024 1.00 84.12 105 SER A C 1
ATOM 814 O O . SER A 1 105 ? 5.746 10.289 -12.273 1.00 84.12 105 SER A O 1
ATOM 816 N N . CYS A 1 106 ? 5.123 8.130 -12.162 1.00 86.00 106 CYS A N 1
ATOM 817 C CA . CYS A 1 106 ? 3.706 8.336 -12.440 1.00 86.00 106 CYS A CA 1
ATOM 818 C C . CYS A 1 106 ? 2.860 7.416 -11.552 1.00 86.00 106 CYS A C 1
ATOM 820 O O . CYS A 1 106 ? 3.327 6.363 -11.115 1.00 86.00 106 CYS A O 1
ATOM 822 N N . VAL A 1 107 ? 1.619 7.824 -11.282 1.00 87.44 107 VAL A N 1
ATOM 823 C CA . VAL A 1 107 ? 0.630 6.978 -10.605 1.00 87.44 107 VAL A CA 1
ATOM 824 C C . VAL A 1 107 ? 0.047 6.015 -11.636 1.00 87.44 107 VAL A C 1
ATOM 826 O O . VAL A 1 107 ? -0.389 6.440 -12.703 1.00 87.44 107 VAL A O 1
ATOM 829 N N . VAL A 1 108 ? 0.071 4.717 -11.329 1.00 86.62 108 VAL A N 1
ATOM 830 C CA . VAL A 1 108 ? -0.451 3.647 -12.206 1.00 86.62 108 VAL A CA 1
ATOM 831 C C . VAL A 1 108 ? -1.709 2.980 -11.649 1.00 86.62 108 VAL A C 1
ATOM 833 O O . VAL A 1 108 ? -2.314 2.147 -12.317 1.00 86.62 108 VAL A O 1
ATOM 836 N N . GLY A 1 109 ? -2.087 3.330 -10.422 1.00 85.31 109 GLY A N 1
ATOM 837 C CA . GLY A 1 109 ? -3.237 2.803 -9.708 1.00 85.31 109 GLY A CA 1
ATOM 838 C C . GLY A 1 109 ? -3.291 3.371 -8.295 1.00 85.31 109 GLY A C 1
ATOM 839 O O . GLY A 1 109 ? -2.296 3.895 -7.791 1.00 85.31 109 GLY A O 1
ATOM 840 N N . GLU A 1 110 ? -4.458 3.248 -7.681 1.00 85.50 110 GLU A N 1
ATOM 841 C CA . GLU A 1 110 ? -4.730 3.629 -6.299 1.00 85.50 110 GLU A CA 1
ATOM 842 C C . GLU A 1 110 ? -5.304 2.410 -5.567 1.00 85.50 110 GLU A C 1
ATOM 844 O O . GLU A 1 110 ? -5.906 1.535 -6.195 1.00 85.50 110 GLU A O 1
ATOM 849 N N . ASP A 1 111 ? -5.082 2.341 -4.258 1.00 83.19 111 ASP A N 1
ATOM 850 C CA . ASP A 1 111 ? -5.624 1.302 -3.380 1.00 83.19 111 ASP A CA 1
ATOM 851 C C . ASP A 1 111 ? -6.184 1.955 -2.111 1.00 83.19 111 ASP A C 1
ATOM 853 O O . ASP A 1 111 ? -5.753 3.041 -1.709 1.00 83.19 111 ASP A O 1
ATOM 857 N N . GLU A 1 112 ? -7.142 1.288 -1.478 1.00 86.50 112 GLU A N 1
ATOM 858 C CA . GLU A 1 112 ? -7.824 1.770 -0.284 1.00 86.50 112 GLU A CA 1
ATOM 859 C C . GLU A 1 112 ? -7.339 1.016 0.958 1.00 86.50 112 GLU A C 1
ATOM 861 O O . GLU A 1 112 ? -7.401 -0.212 1.049 1.00 86.50 112 GLU A O 1
ATOM 866 N N . LEU A 1 113 ? -6.907 1.757 1.985 1.00 88.12 113 LEU A N 1
ATOM 867 C CA . LEU A 1 113 ? -6.664 1.158 3.295 1.00 88.12 113 LEU A CA 1
ATOM 868 C C . LEU A 1 113 ? -7.996 0.878 3.997 1.00 88.12 113 LEU A C 1
ATOM 870 O O . LEU A 1 113 ? -8.702 1.796 4.413 1.00 88.12 113 LEU A O 1
ATOM 874 N N . VAL A 1 114 ? -8.293 -0.404 4.205 1.00 89.88 114 VAL A N 1
ATOM 875 C CA . VAL A 1 114 ? -9.493 -0.855 4.919 1.00 89.88 114 VAL A CA 1
ATOM 876 C C . VAL A 1 114 ? -9.172 -1.388 6.313 1.00 89.88 114 VAL A C 1
ATOM 878 O O . VAL A 1 114 ? -8.130 -1.999 6.558 1.00 89.88 114 VAL A O 1
ATOM 881 N N . ILE A 1 115 ? -10.106 -1.192 7.245 1.00 90.75 115 ILE A N 1
ATOM 882 C CA . ILE A 1 115 ? -10.022 -1.753 8.595 1.00 90.75 115 ILE A CA 1
ATOM 883 C C . ILE A 1 115 ? -10.615 -3.163 8.576 1.00 90.75 115 ILE A C 1
ATOM 885 O O . ILE A 1 115 ? -11.786 -3.348 8.250 1.00 90.75 115 ILE A O 1
ATOM 889 N N . VAL A 1 116 ? -9.825 -4.153 8.988 1.00 91.25 116 VAL A N 1
ATOM 890 C CA . VAL A 1 116 ? -10.272 -5.546 9.112 1.00 91.25 116 VAL A CA 1
ATOM 891 C C . VAL A 1 116 ? -10.365 -5.920 10.585 1.00 91.25 116 VAL A C 1
ATOM 893 O O . VAL A 1 116 ? -9.401 -5.775 11.333 1.00 91.25 116 VAL A O 1
ATOM 896 N N . VAL A 1 117 ? -11.527 -6.422 11.000 1.00 91.06 117 VAL A N 1
ATOM 897 C CA . VAL A 1 117 ? -11.790 -6.858 12.377 1.00 91.06 117 VAL A CA 1
ATOM 898 C C . VAL A 1 117 ? -12.515 -8.205 12.403 1.00 91.06 117 VAL A C 1
ATOM 900 O O . VAL A 1 117 ? -13.198 -8.548 11.435 1.00 91.06 117 VAL A O 1
ATOM 903 N N . PRO A 1 118 ? -12.425 -8.968 13.508 1.00 88.75 118 PRO A N 1
ATOM 904 C CA . PRO A 1 118 ? -13.278 -10.132 13.720 1.00 88.75 118 PRO A CA 1
ATOM 905 C C . PRO A 1 118 ? -14.777 -9.763 13.705 1.00 88.75 118 PRO A C 1
ATOM 907 O O . PRO A 1 118 ? -15.130 -8.658 14.130 1.00 88.75 118 PRO A O 1
ATOM 910 N N . PRO A 1 119 ? -15.683 -10.675 13.298 1.00 87.12 119 PRO A N 1
ATOM 911 C CA . PRO A 1 119 ? -17.130 -10.408 13.239 1.00 87.12 119 PRO A CA 1
ATOM 912 C C . PRO A 1 119 ? -17.778 -10.008 14.576 1.00 87.12 119 PRO A C 1
ATOM 914 O O . PRO A 1 119 ? -18.846 -9.396 14.612 1.00 87.12 119 PRO A O 1
ATOM 917 N N . ASP A 1 120 ? -17.168 -10.383 15.697 1.00 85.38 120 ASP A N 1
ATOM 918 C CA . ASP A 1 120 ? -17.620 -10.064 17.050 1.00 85.38 120 ASP A CA 1
ATOM 919 C C . ASP A 1 120 ? -16.993 -8.785 17.626 1.00 85.38 120 ASP A C 1
ATOM 921 O O . ASP A 1 120 ? -17.368 -8.361 18.720 1.00 85.38 120 ASP A O 1
ATOM 925 N N . HIS A 1 121 ? -16.098 -8.125 16.887 1.00 87.56 121 HIS A N 1
ATOM 926 C CA . HIS A 1 121 ? -15.490 -6.871 17.312 1.00 87.56 121 HIS A CA 1
ATOM 927 C C . HIS A 1 121 ? -16.511 -5.723 17.348 1.00 87.56 121 HIS A C 1
ATOM 929 O O . HIS A 1 121 ? -17.392 -5.615 16.492 1.00 87.56 121 HIS A O 1
ATOM 935 N N . LYS A 1 122 ? -16.342 -4.786 18.290 1.00 87.00 122 LYS A N 1
ATOM 936 C CA . LYS A 1 122 ? -17.221 -3.609 18.452 1.00 87.00 122 LYS A CA 1
ATOM 937 C C . LYS A 1 122 ? -17.398 -2.782 17.170 1.00 87.00 122 LYS A C 1
ATOM 939 O O . LYS A 1 122 ? -18.445 -2.175 16.973 1.00 87.00 122 LYS A O 1
ATOM 944 N N . TRP A 1 123 ? -16.388 -2.757 16.300 1.00 90.25 123 TRP A N 1
ATOM 945 C CA . TRP A 1 123 ? -16.437 -2.031 15.026 1.00 90.25 123 TRP A CA 1
ATOM 946 C C . TRP A 1 123 ? -17.217 -2.767 13.936 1.00 90.25 123 TRP A C 1
ATOM 948 O O . TRP A 1 123 ? -17.754 -2.107 13.059 1.00 90.25 123 TRP A O 1
ATOM 958 N N . ALA A 1 124 ? -17.355 -4.095 14.017 1.00 88.62 124 ALA A N 1
ATOM 959 C CA . ALA A 1 124 ? -18.154 -4.864 13.062 1.00 88.62 124 ALA A CA 1
ATOM 960 C C . ALA A 1 124 ? -19.665 -4.637 13.245 1.00 88.62 124 ALA A C 1
ATOM 962 O O . ALA A 1 124 ? -20.437 -4.782 12.305 1.00 88.62 124 ALA A O 1
ATOM 963 N N . ARG A 1 125 ? -20.095 -4.282 14.463 1.00 82.12 125 ARG A N 1
ATOM 964 C CA . ARG A 1 125 ? -21.515 -4.133 14.837 1.00 82.12 125 ARG A CA 1
ATOM 965 C C . ARG A 1 125 ? -21.990 -2.682 14.898 1.00 82.12 125 ARG A C 1
ATOM 967 O O . ARG A 1 125 ? -23.100 -2.417 15.357 1.00 82.12 125 ARG A O 1
ATOM 974 N N . ARG A 1 126 ? -21.137 -1.725 14.535 1.00 75.25 126 ARG A N 1
ATOM 975 C CA . ARG A 1 126 ? -21.402 -0.304 14.768 1.00 75.25 126 ARG A CA 1
ATOM 976 C C . ARG A 1 126 ? -22.212 0.308 13.628 1.00 75.25 126 ARG A C 1
ATOM 978 O O . ARG A 1 126 ? -21.922 0.071 12.466 1.00 75.25 126 ARG A O 1
ATOM 985 N N . SER A 1 127 ? -23.163 1.174 13.976 1.00 68.06 127 SER A N 1
ATOM 986 C CA . SER A 1 127 ? -23.903 2.024 13.029 1.00 68.06 127 SER A CA 1
ATOM 987 C C . SER A 1 127 ? -23.209 3.360 12.726 1.00 68.06 127 SER A C 1
ATOM 989 O O . SER A 1 127 ? -23.644 4.097 11.848 1.00 68.06 127 SER A O 1
ATOM 991 N N . ARG A 1 128 ? -22.142 3.699 13.465 1.00 80.75 128 ARG A N 1
ATOM 992 C CA . ARG A 1 128 ? -21.362 4.938 13.312 1.00 80.75 128 ARG A CA 1
ATOM 993 C C . ARG A 1 128 ? -19.948 4.643 12.822 1.00 80.75 128 ARG A C 1
ATOM 995 O O . ARG A 1 128 ? -19.346 3.658 13.248 1.00 80.75 128 ARG A O 1
ATOM 1002 N N . ILE A 1 129 ? -19.429 5.547 11.990 1.00 86.88 129 ILE A N 1
ATOM 1003 C CA . ILE A 1 129 ? -18.075 5.509 11.421 1.00 86.88 129 ILE A CA 1
ATOM 1004 C C . ILE A 1 129 ? -17.019 5.528 12.539 1.00 86.88 129 ILE A C 1
ATOM 1006 O O . ILE A 1 129 ? -17.159 6.254 13.527 1.00 86.88 129 ILE A O 1
ATOM 1010 N N . VAL A 1 130 ? -15.956 4.732 12.379 1.00 91.69 130 VAL A N 1
ATOM 1011 C CA . VAL A 1 130 ? -14.782 4.754 13.265 1.00 91.69 130 VAL A CA 1
ATOM 1012 C C . VAL A 1 130 ? -14.020 6.057 13.034 1.00 91.69 130 VAL A C 1
ATOM 1014 O O . VAL A 1 130 ? -13.581 6.340 11.923 1.00 91.69 130 VAL A O 1
ATOM 1017 N N . THR A 1 131 ? -13.869 6.867 14.080 1.00 93.56 131 THR A N 1
ATOM 1018 C CA . THR A 1 131 ? -13.156 8.148 13.962 1.00 93.56 131 THR A CA 1
ATOM 1019 C C . THR A 1 131 ? -11.648 7.929 13.839 1.00 93.56 131 THR A C 1
ATOM 1021 O O . THR A 1 131 ? -11.113 6.972 14.400 1.00 93.56 131 THR A O 1
ATOM 1024 N N . ALA A 1 132 ? -10.937 8.858 13.188 1.00 94.75 132 ALA A N 1
ATOM 1025 C CA . ALA A 1 132 ? -9.475 8.811 13.101 1.00 94.75 132 ALA A CA 1
ATOM 1026 C C . ALA A 1 132 ? -8.819 8.730 14.491 1.00 94.75 132 ALA A C 1
ATOM 1028 O O . ALA A 1 132 ? -7.874 7.971 14.686 1.00 94.75 132 ALA A O 1
ATOM 1029 N N . ARG A 1 133 ? -9.354 9.458 15.484 1.00 95.31 133 ARG A N 1
ATOM 1030 C CA . ARG A 1 133 ? -8.855 9.414 16.867 1.00 95.31 133 ARG A CA 1
ATOM 1031 C C . ARG A 1 133 ? -9.070 8.043 17.504 1.00 95.31 133 ARG A C 1
ATOM 1033 O O . ARG A 1 133 ? -8.168 7.542 18.163 1.00 95.31 133 ARG A O 1
ATOM 1040 N N . GLU A 1 134 ? -10.238 7.431 17.306 1.00 94.00 134 GLU A N 1
ATOM 1041 C CA . GLU A 1 134 ? -10.496 6.081 17.815 1.00 94.00 134 GLU A CA 1
ATOM 1042 C C . GLU A 1 134 ? -9.557 5.056 17.165 1.00 94.00 134 GLU A C 1
ATOM 1044 O O . GLU A 1 134 ? -9.002 4.214 17.870 1.00 94.00 134 GLU A O 1
ATOM 1049 N N . LEU A 1 135 ? -9.337 5.152 15.851 1.00 94.62 135 LEU A N 1
ATOM 1050 C CA . LEU A 1 135 ? -8.403 4.287 15.133 1.00 94.62 135 LEU A CA 1
ATOM 1051 C C . LEU A 1 135 ? -6.966 4.461 15.641 1.00 94.62 135 LEU A C 1
ATOM 1053 O O . LEU A 1 135 ? -6.316 3.472 15.963 1.00 94.62 135 LEU A O 1
ATOM 1057 N N . ALA A 1 136 ? -6.497 5.706 15.769 1.00 95.38 136 ALA A N 1
ATOM 1058 C CA . ALA A 1 136 ? -5.151 6.021 16.246 1.00 95.38 136 ALA A CA 1
ATOM 1059 C C . ALA A 1 136 ? -4.884 5.493 17.661 1.00 95.38 136 ALA A C 1
ATOM 1061 O O . ALA A 1 136 ? -3.782 5.035 17.942 1.00 95.38 136 ALA A O 1
ATOM 1062 N N . GLN A 1 137 ? -5.884 5.539 18.544 1.00 95.19 137 GLN A N 1
ATOM 1063 C CA . GLN A 1 137 ? -5.753 5.106 19.939 1.00 95.19 137 GLN A CA 1
ATOM 1064 C C . GLN A 1 137 ? -6.069 3.620 20.159 1.00 95.19 137 GLN A C 1
ATOM 1066 O O . GLN A 1 137 ? -5.979 3.134 21.284 1.00 95.19 137 GLN A O 1
ATOM 1071 N N . THR A 1 138 ? -6.446 2.880 19.114 1.00 93.69 138 THR A N 1
ATOM 1072 C CA . THR A 1 138 ? -6.702 1.442 19.229 1.00 93.69 138 THR A CA 1
ATOM 1073 C C . THR A 1 138 ? -5.419 0.664 18.946 1.00 93.69 138 THR A C 1
ATOM 1075 O O . THR A 1 138 ? -4.846 0.839 17.874 1.00 93.69 138 THR A O 1
ATOM 1078 N N . PRO A 1 139 ? -4.971 -0.227 19.848 1.00 92.62 139 PRO A N 1
ATOM 1079 C CA . PRO A 1 139 ? -3.851 -1.122 19.574 1.00 92.62 139 PRO A CA 1
ATOM 1080 C C . PRO A 1 139 ? -4.165 -2.045 18.384 1.00 92.62 139 PRO A C 1
ATOM 1082 O O . PRO A 1 139 ? -5.027 -2.920 18.474 1.00 92.62 139 PRO A O 1
ATOM 1085 N N . LEU A 1 140 ? -3.485 -1.842 17.254 1.00 92.94 140 LEU A N 1
ATOM 1086 C CA . LEU A 1 140 ? -3.699 -2.617 16.026 1.00 92.94 140 LEU A CA 1
ATOM 1087 C C . LEU A 1 140 ? -2.715 -3.787 15.917 1.00 92.94 140 LEU A C 1
ATOM 1089 O O . LEU A 1 140 ? -1.616 -3.755 16.474 1.00 92.94 140 LEU A O 1
ATOM 1093 N N . VAL A 1 141 ? -3.091 -4.807 15.142 1.00 93.38 141 VAL A N 1
ATOM 1094 C CA . VAL A 1 141 ? -2.101 -5.677 14.498 1.00 93.38 141 VAL A CA 1
ATOM 1095 C C . VAL A 1 141 ? -1.514 -4.875 13.344 1.00 93.38 141 VAL A C 1
ATOM 1097 O O . VAL A 1 141 ? -2.235 -4.510 12.415 1.00 93.38 141 VAL A O 1
ATOM 1100 N N . SER A 1 142 ? -0.223 -4.583 13.416 1.00 90.56 142 SER A N 1
ATOM 1101 C CA . SER A 1 142 ? 0.449 -3.658 12.508 1.00 90.56 142 SER A CA 1
ATOM 1102 C C . SER A 1 142 ? 1.510 -4.362 11.679 1.00 90.56 142 SER A C 1
ATOM 1104 O O . SER A 1 142 ? 2.029 -5.419 12.037 1.00 90.56 142 SER A O 1
ATOM 1106 N N . ARG A 1 143 ? 1.859 -3.740 10.555 1.00 88.19 143 ARG A N 1
ATOM 1107 C CA . ARG A 1 143 ? 3.063 -4.095 9.812 1.00 88.19 143 ARG A CA 1
ATOM 1108 C C . ARG A 1 143 ? 4.320 -3.605 10.533 1.00 88.19 143 ARG A C 1
ATOM 1110 O O . ARG A 1 143 ? 4.266 -2.711 11.382 1.00 88.19 143 ARG A O 1
ATOM 1117 N N . GLU A 1 144 ? 5.458 -4.165 10.161 1.00 82.56 144 GLU A N 1
ATOM 1118 C CA . GLU A 1 144 ? 6.780 -3.665 10.515 1.00 82.56 144 GLU A CA 1
ATOM 1119 C C . GLU A 1 144 ? 6.942 -2.171 10.180 1.00 82.56 144 GLU A C 1
ATOM 1121 O O . GLU A 1 144 ? 6.284 -1.623 9.283 1.00 82.56 144 GLU A O 1
ATOM 1126 N N . LEU A 1 145 ? 7.810 -1.499 10.936 1.00 75.69 145 LEU A N 1
ATOM 1127 C CA . LEU A 1 145 ? 8.153 -0.096 10.716 1.00 75.69 145 LEU A CA 1
ATOM 1128 C C . LEU A 1 145 ? 8.695 0.109 9.289 1.00 75.69 145 LEU A C 1
ATOM 1130 O O . LEU A 1 145 ? 9.464 -0.719 8.804 1.00 75.69 145 LEU A O 1
ATOM 1134 N N . HIS A 1 146 ? 8.325 1.220 8.642 1.00 73.31 146 HIS A N 1
ATOM 1135 C CA . HIS A 1 146 ? 8.679 1.554 7.251 1.00 73.31 146 HIS A CA 1
ATOM 1136 C C . HIS A 1 146 ? 8.057 0.655 6.17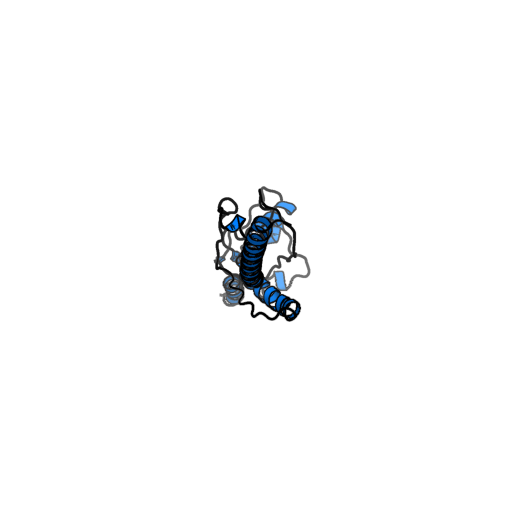2 1.00 73.31 146 HIS A C 1
ATOM 1138 O O . HIS A 1 146 ? 8.482 0.662 5.012 1.00 73.31 146 HIS A O 1
ATOM 1144 N N . SER A 1 147 ? 7.051 -0.143 6.526 1.00 79.56 147 SER A N 1
ATOM 1145 C CA . SER A 1 147 ? 6.183 -0.737 5.514 1.00 79.56 147 SER A CA 1
ATOM 1146 C C . SER A 1 147 ? 5.283 0.344 4.913 1.00 79.56 147 SER A C 1
ATOM 1148 O O . SER A 1 147 ? 4.732 1.175 5.635 1.00 79.56 147 SER A O 1
ATOM 1150 N N . GLY A 1 148 ? 5.072 0.296 3.594 1.00 79.62 148 GLY A N 1
ATOM 1151 C CA . GLY A 1 148 ? 4.242 1.287 2.901 1.00 79.62 148 GLY A CA 1
ATOM 1152 C C . GLY A 1 148 ? 2.847 1.433 3.498 1.00 79.62 148 GLY A C 1
ATOM 1153 O O . GLY A 1 148 ? 2.363 2.542 3.650 1.00 79.62 148 GLY A O 1
ATOM 1154 N N . ILE A 1 149 ? 2.238 0.331 3.944 1.00 83.94 149 ILE A N 1
ATOM 1155 C CA . ILE A 1 149 ? 0.917 0.345 4.587 1.00 83.94 149 ILE A CA 1
ATOM 1156 C C . ILE A 1 149 ? 0.958 1.070 5.941 1.00 83.94 149 ILE A C 1
ATOM 1158 O O . ILE A 1 149 ? 0.076 1.882 6.219 1.00 83.94 149 ILE A O 1
ATOM 1162 N N . ARG A 1 150 ? 1.963 0.802 6.792 1.00 87.12 150 ARG A N 1
ATOM 1163 C CA . ARG A 1 150 ? 2.082 1.474 8.099 1.00 87.12 150 ARG A CA 1
ATOM 1164 C C . ARG A 1 150 ? 2.373 2.958 7.928 1.00 87.12 150 ARG A C 1
ATOM 1166 O O . ARG A 1 150 ? 1.761 3.769 8.619 1.00 87.12 150 ARG A O 1
ATOM 1173 N N . ASP A 1 151 ? 3.253 3.300 6.995 1.00 86.69 151 ASP A N 1
ATOM 1174 C CA . ASP A 1 151 ? 3.608 4.687 6.704 1.00 86.69 151 ASP A CA 1
ATOM 1175 C C . ASP A 1 151 ? 2.414 5.450 6.110 1.00 86.69 151 ASP A C 1
ATOM 1177 O O . ASP A 1 151 ? 2.147 6.578 6.524 1.00 86.69 151 ASP A O 1
ATOM 1181 N N . SER A 1 152 ? 1.642 4.826 5.210 1.00 88.62 152 SER A N 1
ATOM 1182 C CA . SER A 1 152 ? 0.405 5.398 4.658 1.00 88.62 152 SER A CA 1
ATOM 1183 C C . SER A 1 152 ? -0.660 5.620 5.732 1.00 88.62 152 SER A C 1
ATOM 1185 O O . SER A 1 152 ? -1.262 6.693 5.773 1.00 88.62 152 SER A O 1
ATOM 1187 N N . LEU A 1 153 ? -0.865 4.660 6.643 1.00 91.62 153 LEU A N 1
ATOM 1188 C CA . LEU A 1 153 ? -1.782 4.837 7.774 1.00 91.62 153 LEU A CA 1
ATOM 1189 C C . LEU A 1 153 ? -1.339 5.997 8.675 1.00 91.62 153 LEU A C 1
ATOM 1191 O O . LEU A 1 153 ? -2.160 6.835 9.049 1.00 91.62 153 LEU A O 1
ATOM 1195 N N . ALA A 1 154 ? -0.051 6.059 9.017 1.00 91.44 154 ALA A N 1
ATOM 1196 C CA . ALA A 1 154 ? 0.493 7.125 9.852 1.00 91.44 154 ALA A CA 1
ATOM 1197 C C . ALA A 1 154 ? 0.326 8.501 9.188 1.00 91.44 154 ALA A C 1
ATOM 1199 O O . ALA A 1 154 ? -0.125 9.442 9.842 1.00 91.44 154 ALA A O 1
ATOM 1200 N N . ALA A 1 155 ? 0.627 8.610 7.890 1.00 91.12 155 ALA A N 1
ATOM 1201 C CA . ALA A 1 155 ? 0.453 9.839 7.120 1.00 91.12 155 ALA A CA 1
ATOM 1202 C C . ALA A 1 155 ? -1.019 10.286 7.082 1.00 91.12 155 ALA A C 1
ATOM 1204 O O . ALA A 1 155 ? -1.312 11.446 7.374 1.00 91.12 155 ALA A O 1
ATOM 1205 N N . ALA A 1 156 ? -1.948 9.363 6.811 1.00 92.56 156 ALA A N 1
ATOM 1206 C CA . ALA A 1 156 ? -3.380 9.657 6.794 1.00 92.56 156 ALA A CA 1
ATOM 1207 C C . ALA A 1 156 ? -3.893 10.125 8.168 1.00 92.56 156 ALA A C 1
ATOM 1209 O O . ALA A 1 156 ? -4.668 11.078 8.257 1.00 92.56 156 ALA A O 1
ATOM 1210 N N . LEU A 1 157 ? -3.438 9.500 9.259 1.00 95.12 157 LEU A N 1
ATOM 1211 C CA . LEU A 1 157 ? -3.824 9.911 10.610 1.00 95.12 157 LEU A CA 1
ATOM 1212 C C . LEU A 1 157 ? -3.266 11.291 10.977 1.00 95.12 157 LEU A C 1
ATOM 1214 O O . LEU A 1 157 ? -4.003 12.085 11.561 1.00 95.12 157 LEU A O 1
ATOM 1218 N N . ARG A 1 158 ? -2.013 11.608 10.621 1.00 95.25 158 ARG A N 1
ATOM 1219 C CA . ARG A 1 158 ? -1.433 12.945 10.863 1.00 95.25 158 ARG A CA 1
ATOM 1220 C C . ARG A 1 158 ? -2.132 14.034 10.060 1.00 95.25 158 ARG A C 1
ATOM 1222 O O . ARG A 1 158 ? -2.391 15.103 10.601 1.00 95.25 158 ARG A O 1
ATOM 1229 N N . GLN A 1 159 ? -2.530 13.744 8.822 1.00 94.62 159 GLN A N 1
ATOM 1230 C CA . GLN A 1 159 ? -3.290 14.689 8.002 1.00 94.62 159 GLN A CA 1
ATOM 1231 C C . GLN A 1 159 ? -4.617 15.105 8.662 1.00 94.62 159 GLN A C 1
ATOM 1233 O O . GLN A 1 159 ? -5.053 16.243 8.505 1.00 94.62 159 GLN A O 1
ATOM 1238 N N . VAL A 1 160 ? -5.257 14.199 9.410 1.00 96.19 160 VAL A N 1
ATOM 1239 C CA . VAL A 1 160 ? -6.552 14.452 10.063 1.00 96.19 160 VAL A CA 1
ATOM 1240 C C . VAL A 1 160 ? -6.403 14.958 11.502 1.00 96.19 160 VAL A C 1
ATOM 1242 O O . VAL A 1 160 ? -7.216 15.759 11.959 1.00 96.19 160 VAL A O 1
ATOM 1245 N N . LEU A 1 161 ? -5.406 14.470 12.244 1.00 96.88 161 LEU A N 1
ATOM 1246 C CA . LEU A 1 161 ? -5.271 14.691 13.691 1.00 96.88 161 LEU A CA 1
ATOM 1247 C C . LEU A 1 161 ? -4.118 15.629 14.081 1.00 96.88 161 LEU A C 1
ATOM 1249 O 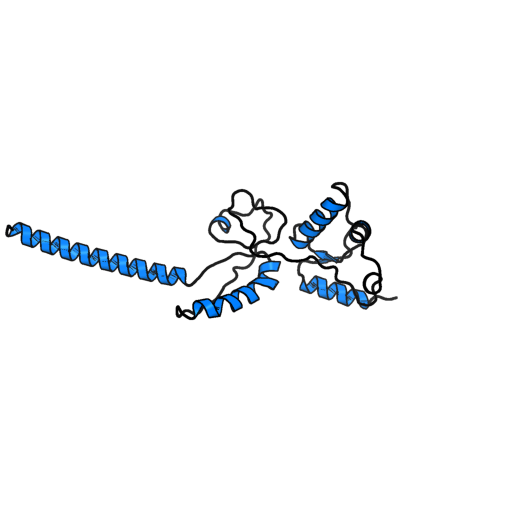O . LEU A 1 161 ? -4.032 15.996 15.252 1.00 96.88 161 LEU A O 1
ATOM 1253 N N . GLY A 1 162 ? -3.262 16.012 13.132 1.00 96.31 162 GLY A N 1
ATOM 1254 C CA . GLY A 1 162 ? -2.053 16.809 13.350 1.00 96.31 162 GLY A CA 1
ATOM 1255 C C . GLY A 1 162 ? -0.778 15.969 13.492 1.00 96.31 162 GLY A C 1
ATOM 1256 O O . GLY A 1 162 ? -0.826 14.772 13.782 1.00 96.31 162 GLY A O 1
ATOM 1257 N N . GLU A 1 163 ? 0.378 16.612 13.302 1.00 93.69 163 GLU A N 1
ATOM 1258 C CA . GLU A 1 163 ? 1.703 15.966 13.362 1.00 93.69 163 GLU A CA 1
ATOM 1259 C C . GLU A 1 163 ? 2.058 15.434 14.761 1.00 93.69 163 GLU A C 1
ATOM 1261 O O . GLU A 1 163 ? 2.749 14.424 14.871 1.00 93.69 163 GLU A O 1
ATOM 1266 N N . ASP A 1 164 ? 1.522 16.045 15.823 1.00 94.12 164 ASP A N 1
ATOM 1267 C CA . ASP A 1 164 ? 1.756 15.624 17.214 1.00 94.12 164 ASP A CA 1
ATOM 1268 C C . ASP A 1 164 ? 0.991 14.344 17.599 1.00 94.12 164 ASP A C 1
ATOM 1270 O O . ASP A 1 164 ? 1.138 13.821 18.709 1.00 94.12 164 ASP A O 1
ATOM 1274 N N . MET A 1 165 ? 0.158 13.817 16.696 1.00 94.94 165 MET A N 1
ATOM 1275 C CA . MET A 1 165 ? -0.625 12.613 16.937 1.00 94.94 165 MET A CA 1
ATOM 1276 C C . MET A 1 165 ? 0.273 11.399 17.191 1.00 94.94 165 MET A C 1
ATOM 1278 O O . MET A 1 165 ? 1.155 11.064 16.401 1.00 94.94 165 MET A O 1
ATOM 1282 N N . GLN A 1 166 ? -0.021 10.692 18.283 1.00 92.81 166 GLN A N 1
ATOM 1283 C CA . GLN A 1 166 ? 0.628 9.436 18.642 1.00 92.81 166 GLN A CA 1
ATOM 1284 C C . GLN A 1 166 ? -0.325 8.263 18.429 1.00 92.81 166 GLN A C 1
ATOM 1286 O O . GLN A 1 166 ? -1.438 8.247 18.965 1.00 92.81 166 GLN A O 1
ATOM 1291 N N . GLN A 1 167 ? 0.128 7.271 17.664 1.00 93.38 167 GLN A N 1
ATOM 1292 C CA . GLN A 1 167 ? -0.580 6.003 17.527 1.00 93.38 167 GLN A CA 1
ATOM 1293 C C . GLN A 1 167 ? -0.317 5.124 18.751 1.00 93.38 167 GLN A C 1
ATOM 1295 O O . GLN A 1 167 ? 0.801 5.080 19.267 1.00 93.38 167 GLN A O 1
ATOM 1300 N N . ALA A 1 168 ? -1.337 4.391 19.191 1.00 94.19 168 ALA A N 1
ATOM 1301 C CA . ALA A 1 168 ? -1.189 3.376 20.221 1.00 94.19 168 ALA A CA 1
ATOM 1302 C C . ALA A 1 168 ? -0.164 2.315 19.793 1.00 94.19 168 ALA A C 1
ATOM 1304 O O . ALA A 1 168 ? -0.066 1.956 18.615 1.00 94.19 168 ALA A O 1
ATOM 1305 N N . ALA A 1 169 ? 0.580 1.789 20.769 1.00 92.38 169 ALA A N 1
ATOM 1306 C CA . ALA A 1 169 ? 1.507 0.696 20.523 1.00 92.38 169 ALA A CA 1
ATOM 1307 C C . ALA A 1 169 ? 0.755 -0.511 19.923 1.00 92.38 169 ALA A C 1
ATOM 1309 O O . ALA A 1 169 ? -0.341 -0.846 20.391 1.00 92.38 169 ALA A O 1
ATOM 1310 N N . PRO A 1 170 ? 1.306 -1.160 18.883 1.00 92.94 170 PRO A N 1
ATOM 1311 C CA . PRO A 1 170 ? 0.647 -2.292 18.255 1.00 92.94 170 PRO A CA 1
ATOM 1312 C C . PRO A 1 170 ? 0.587 -3.490 19.202 1.00 92.94 170 PRO A C 1
ATOM 1314 O O . PRO A 1 170 ? 1.519 -3.747 19.961 1.00 92.94 170 PRO A O 1
ATOM 1317 N N . VAL A 1 171 ? -0.499 -4.262 19.117 1.00 92.56 171 VAL A N 1
ATOM 1318 C CA . VAL A 1 171 ? -0.631 -5.536 19.853 1.00 92.56 171 VAL A CA 1
ATOM 1319 C C . VAL A 1 171 ? 0.362 -6.561 19.318 1.00 92.56 171 VAL A C 1
ATOM 1321 O O . VAL A 1 171 ? 0.872 -7.396 20.061 1.00 92.56 171 VAL A O 1
ATOM 1324 N N . LEU A 1 172 ? 0.605 -6.515 18.008 1.00 91.69 172 LEU A N 1
ATOM 1325 C CA . LEU A 1 172 ? 1.497 -7.422 17.310 1.00 91.69 172 LEU A CA 1
ATOM 1326 C C . LEU A 1 172 ? 2.028 -6.744 16.047 1.00 91.69 172 LEU A C 1
ATOM 1328 O O . LEU A 1 172 ? 1.259 -6.120 15.314 1.00 91.69 172 LEU A O 1
ATOM 1332 N N . GLU A 1 173 ? 3.321 -6.900 15.781 1.00 92.12 173 GLU A N 1
ATOM 1333 C CA . GLU A 1 173 ? 3.960 -6.457 14.541 1.00 92.12 173 GLU A CA 1
ATOM 1334 C C . GLU A 1 173 ? 4.324 -7.668 13.675 1.00 92.12 173 GLU A C 1
ATOM 1336 O O . GLU A 1 173 ? 4.931 -8.622 14.162 1.00 92.12 173 GLU A O 1
ATOM 1341 N N . LEU A 1 174 ? 3.935 -7.652 12.397 1.00 88.94 174 LEU A N 1
ATOM 1342 C CA . LEU A 1 174 ? 4.113 -8.777 11.472 1.00 88.94 174 LEU A CA 1
ATOM 1343 C C . LEU A 1 174 ? 4.608 -8.309 10.105 1.00 88.94 174 LEU A C 1
ATOM 1345 O O . LEU A 1 174 ? 4.206 -7.257 9.623 1.00 88.94 174 LEU A O 1
ATOM 1349 N N . THR A 1 175 ? 5.422 -9.134 9.448 1.00 84.50 175 THR A N 1
ATOM 1350 C CA . THR A 1 175 ? 6.097 -8.788 8.183 1.00 84.50 175 THR A CA 1
ATOM 1351 C C . THR A 1 175 ? 5.347 -9.199 6.916 1.00 84.50 175 THR A C 1
ATOM 1353 O O . THR A 1 175 ? 5.784 -8.898 5.805 1.00 84.50 175 THR A O 1
ATOM 1356 N N . SER A 1 176 ? 4.215 -9.899 7.037 1.00 81.50 176 SER A N 1
ATOM 1357 C CA . SER A 1 176 ? 3.416 -10.324 5.884 1.00 81.50 176 SER A CA 1
ATOM 1358 C C . SER A 1 176 ? 1.925 -10.112 6.104 1.00 81.50 176 SER A C 1
ATOM 1360 O O . SER A 1 176 ? 1.391 -10.308 7.199 1.00 81.50 176 SER A O 1
ATOM 1362 N N . SER A 1 177 ? 1.223 -9.756 5.027 1.00 81.88 177 SER A N 1
ATOM 1363 C CA . SER A 1 177 ? -0.231 -9.570 5.050 1.00 81.88 177 SER A CA 1
ATOM 1364 C C . SER A 1 177 ? -0.969 -10.873 5.382 1.00 81.88 177 SER A C 1
ATOM 1366 O O . SER A 1 177 ? -2.006 -10.847 6.044 1.00 81.88 177 SER A O 1
ATOM 1368 N N . ALA A 1 178 ? -0.420 -12.027 4.985 1.00 84.50 178 ALA A N 1
ATOM 1369 C CA . ALA A 1 178 ? -0.954 -13.335 5.358 1.00 84.50 178 ALA A CA 1
ATOM 1370 C C . ALA A 1 178 ? -0.887 -13.567 6.877 1.00 84.50 178 ALA A C 1
ATOM 1372 O O . ALA A 1 178 ? -1.883 -13.975 7.477 1.00 84.50 178 ALA A O 1
ATOM 1373 N N . ALA A 1 179 ? 0.246 -13.240 7.510 1.00 87.31 179 ALA A N 1
ATOM 1374 C CA . ALA A 1 179 ? 0.389 -13.342 8.958 1.00 87.31 179 ALA A CA 1
ATOM 1375 C C . ALA A 1 179 ? -0.565 -12.381 9.682 1.00 87.31 179 ALA A C 1
ATOM 1377 O O . ALA A 1 179 ? -1.203 -12.780 10.655 1.00 87.31 179 ALA A O 1
ATOM 1378 N N . MET A 1 180 ? -0.727 -11.146 9.188 1.00 89.00 180 MET A N 1
ATOM 1379 C CA . MET A 1 180 ? -1.698 -10.199 9.752 1.00 89.00 180 MET A CA 1
ATOM 1380 C C . MET A 1 180 ? -3.123 -10.753 9.728 1.00 89.00 180 MET A C 1
ATOM 1382 O O . MET A 1 180 ? -3.802 -10.736 10.754 1.00 89.00 180 MET A O 1
ATOM 1386 N N . ARG A 1 181 ? -3.572 -11.293 8.586 1.00 88.50 181 ARG A N 1
ATOM 1387 C CA . ARG A 1 181 ? -4.908 -11.905 8.465 1.00 88.50 181 ARG A CA 1
ATOM 1388 C C . ARG A 1 181 ? -5.071 -13.080 9.433 1.00 88.50 181 ARG A C 1
ATOM 1390 O O . ARG A 1 181 ? -6.097 -13.173 10.102 1.00 88.50 181 ARG A O 1
ATOM 1397 N N . ALA A 1 182 ? -4.055 -13.936 9.556 1.00 89.75 182 ALA A N 1
ATOM 1398 C CA . ALA A 1 182 ? -4.069 -15.054 10.497 1.00 89.75 182 ALA A CA 1
ATOM 1399 C C . ALA A 1 182 ? -4.162 -14.586 11.961 1.00 89.75 182 ALA A C 1
ATOM 1401 O O . ALA A 1 182 ? -4.953 -15.133 12.726 1.00 89.75 182 ALA A O 1
ATOM 1402 N N . ALA A 1 183 ? -3.419 -13.543 12.343 1.00 90.12 183 ALA A N 1
ATOM 1403 C CA . ALA A 1 183 ? -3.471 -12.976 13.690 1.00 90.12 183 ALA A CA 1
ATOM 1404 C C . ALA A 1 183 ? -4.844 -12.368 14.014 1.00 90.12 183 ALA A C 1
ATOM 1406 O O . ALA A 1 183 ? -5.379 -12.605 15.098 1.00 90.12 183 ALA A O 1
ATOM 1407 N N . VAL A 1 184 ? -5.449 -11.647 13.063 1.00 88.62 184 VAL A N 1
ATOM 1408 C CA . VAL A 1 184 ? -6.810 -11.108 13.216 1.00 88.62 184 VAL A CA 1
ATOM 1409 C C . VAL A 1 184 ? -7.826 -12.238 13.403 1.00 88.62 184 VAL A C 1
ATOM 1411 O O . VAL A 1 184 ? -8.669 -12.160 14.294 1.00 88.62 184 VAL A O 1
ATOM 1414 N N . LEU A 1 185 ? -7.726 -13.322 12.628 1.00 86.44 185 LEU A N 1
ATOM 1415 C CA . LEU A 1 185 ? -8.595 -14.493 12.793 1.00 86.44 185 LEU A CA 1
ATOM 1416 C C . LEU A 1 185 ? -8.386 -15.185 14.150 1.00 86.44 185 LEU A C 1
ATOM 1418 O O . LEU A 1 185 ? -9.361 -15.570 14.796 1.00 86.44 185 LEU A O 1
ATOM 1422 N N . ALA A 1 186 ? -7.137 -15.310 14.604 1.00 84.62 186 ALA A N 1
ATOM 1423 C CA . ALA A 1 186 ? -6.793 -15.943 15.877 1.00 84.62 186 ALA A CA 1
ATOM 1424 C C . ALA A 1 186 ? -7.234 -15.121 17.100 1.00 84.62 186 ALA A C 1
ATOM 1426 O O . ALA A 1 186 ? -7.542 -15.697 18.143 1.00 84.62 186 ALA A O 1
ATOM 1427 N N . ALA A 1 187 ? -7.330 -13.793 16.981 1.00 74.75 187 ALA A N 1
ATOM 1428 C CA . ALA A 1 187 ? -7.827 -12.928 18.053 1.00 74.75 187 ALA A CA 1
ATOM 1429 C C . ALA A 1 187 ? -9.269 -13.271 18.480 1.00 74.75 187 ALA A C 1
ATOM 1431 O O . ALA A 1 187 ? -9.635 -13.046 19.630 1.00 74.75 187 ALA A O 1
ATOM 1432 N N . ARG A 1 188 ? -10.058 -13.905 17.599 1.00 63.19 188 ARG A N 1
ATOM 1433 C CA . ARG A 1 188 ? -11.399 -14.432 17.906 1.00 63.19 188 ARG A CA 1
ATOM 1434 C C . ARG A 1 188 ? -11.381 -15.581 18.926 1.00 63.19 188 ARG A C 1
ATOM 1436 O O . ARG A 1 188 ? -12.371 -15.799 19.616 1.00 63.19 188 ARG A O 1
ATOM 1443 N N . ALA A 1 189 ? -10.278 -16.329 19.013 1.00 49.78 189 ALA A N 1
ATOM 1444 C CA . ALA A 1 189 ? -10.170 -17.524 19.851 1.00 49.78 189 ALA A CA 1
ATOM 1445 C C . ALA A 1 189 ? -9.802 -17.223 21.315 1.00 49.78 189 ALA A C 1
ATOM 1447 O O . ALA A 1 189 ? -9.891 -18.114 22.155 1.00 49.78 189 ALA A O 1
ATOM 1448 N N . ARG A 1 190 ? -9.402 -15.986 21.646 1.00 45.75 190 ARG A N 1
ATOM 1449 C CA . ARG A 1 190 ? -9.124 -15.574 23.029 1.00 45.75 190 ARG A CA 1
ATOM 1450 C C . ARG A 1 190 ? -10.336 -14.862 23.621 1.00 45.75 190 ARG A C 1
ATOM 1452 O O . ARG A 1 190 ? -10.391 -13.636 23.661 1.00 45.75 190 ARG A O 1
ATOM 1459 N N . ARG A 1 191 ? -11.289 -15.642 24.123 1.00 39.94 191 ARG A N 1
ATOM 1460 C CA . ARG A 1 191 ? -12.087 -15.224 25.281 1.00 39.94 191 ARG A CA 1
ATOM 1461 C C . ARG A 1 191 ? -11.582 -16.005 26.501 1.00 39.94 191 ARG A C 1
ATOM 1463 O O . ARG A 1 191 ? -11.345 -17.200 26.334 1.00 39.94 191 ARG A O 1
ATOM 1470 N N . PRO A 1 192 ? -11.358 -15.369 27.665 1.00 38.72 192 PRO A N 1
ATOM 1471 C CA . PRO A 1 192 ? -11.394 -16.101 28.926 1.00 38.72 192 PRO A CA 1
ATOM 1472 C C . PRO A 1 192 ? -12.786 -16.707 29.153 1.00 38.72 192 PRO A C 1
ATOM 1474 O O . PRO A 1 192 ? -13.774 -16.143 28.618 1.00 38.72 192 PRO A O 1
#

Sequence (192 aa):
MTPAGLVVADWATRLLDVAQEIDAGLGSLRKEGRERIRVSASQTVSEQLMPHWLLSCRPMRRGAGDRAAGDPDRHQQRPRDRLGARWLRRPGFVENPGTPKGLGSCVVGEDELVIVVPPDHKWARRSRIVTARELAQTPLVSRELHSGIRDSLAAALRQVLGEDMQQAAPVLELTSSAAMRAAVLAARARRP

InterPro domains:
  IPR005119 LysR, substrate-binding [PF03466] (92-186)

Radius of gyration: 27.51 Å; chains: 1; bounding box: 65×34×93 Å

Foldseek 3Di:
DDPVVVVVVVVVVVVVVVVVVVVVVVVVVVVVVVLEAAEEEDPCCVVPPVVVVVVVVVVVCVVPDDDDPHDRPDDDPDDLVPCDPVNVVHHYYYLAPDDRPPDDDDDPDDDDDDDDADCPDPVVPDPDDQDLLNQQADAAAEEDPSHRNRNVNLVVSCVVPNPPRHGHHHPHYDHDPVVRVVVRVCVVVDDD

Secondary structure (DSSP, 8-state):
--HHHHHHHHHHHHHHHHHHHHHHHHHHHHHHHHH----EE-HHIIIIIHHHHHHHHHHHHTTS---------------GGG--TTGGGS-EE---SSPPTTS---------------TTSTTTT-SSPPPHHHHHTS--EEEPTT-HHHHHHHHHHHHHH-TT--PPPPSEEESSHHHHHHHHHHHTT---

Organism: NCBI:txid701043

pLDDT: mean 76.89, std 17.1, range [38.44, 96.88]